Protein AF-A0A9Y2IKV6-F1 (afdb_monomer)

Structure (mmCIF, N/CA/C/O backbone):
data_AF-A0A9Y2IKV6-F1
#
_entry.id   AF-A0A9Y2IKV6-F1
#
loop_
_atom_site.group_PDB
_atom_site.id
_atom_site.type_symbol
_atom_site.label_atom_id
_atom_site.label_alt_id
_atom_site.label_comp_id
_atom_site.label_asym_id
_atom_site.label_entity_id
_atom_site.label_seq_id
_atom_site.pdbx_PDB_ins_code
_atom_site.Cartn_x
_atom_site.Cartn_y
_atom_site.Cartn_z
_atom_site.occupancy
_atom_site.B_iso_or_equiv
_atom_site.auth_seq_id
_atom_site.auth_comp_id
_atom_site.auth_asym_id
_atom_site.auth_atom_id
_atom_site.pdbx_PDB_model_num
ATOM 1 N N . MET A 1 1 ? -1.990 -3.548 15.195 1.00 93.88 1 MET A N 1
ATOM 2 C CA . MET A 1 1 ? -2.543 -4.640 14.368 1.00 93.88 1 MET A CA 1
ATOM 3 C C . MET A 1 1 ? -1.983 -4.650 12.943 1.00 93.88 1 MET A C 1
ATOM 5 O O . MET A 1 1 ? -1.737 -3.595 12.363 1.00 93.88 1 MET A O 1
ATOM 9 N N . LYS A 1 2 ? -1.898 -5.838 12.324 1.00 96.62 2 LYS A N 1
ATOM 10 C CA . LYS A 1 2 ? -1.593 -6.022 10.894 1.00 96.62 2 LYS A CA 1
ATOM 11 C C . LYS A 1 2 ? -2.788 -6.650 10.175 1.00 96.62 2 LYS A C 1
ATOM 13 O O . LYS A 1 2 ? -3.179 -7.770 10.484 1.00 96.62 2 LYS A O 1
ATOM 18 N N . LEU A 1 3 ? -3.391 -5.923 9.240 1.00 97.81 3 LEU A N 1
ATOM 19 C CA . LEU A 1 3 ? -4.613 -6.316 8.531 1.00 97.81 3 LEU A CA 1
ATOM 20 C C . LEU A 1 3 ? -4.331 -6.578 7.055 1.00 97.81 3 LEU A C 1
ATOM 22 O O . LEU A 1 3 ? -3.466 -5.950 6.458 1.00 97.81 3 LEU A O 1
ATOM 26 N N . THR A 1 4 ? -5.066 -7.488 6.435 1.00 97.94 4 THR A N 1
ATOM 27 C CA . THR A 1 4 ? -4.943 -7.815 5.013 1.00 97.94 4 THR A CA 1
ATOM 28 C C . THR A 1 4 ? -6.293 -8.229 4.445 1.00 97.94 4 THR A C 1
ATOM 30 O O . THR A 1 4 ? -7.233 -8.489 5.193 1.00 97.94 4 THR A O 1
ATOM 33 N N . THR A 1 5 ? -6.394 -8.299 3.124 1.00 98.06 5 THR A N 1
ATOM 34 C CA . THR A 1 5 ? -7.545 -8.891 2.445 1.00 98.06 5 THR A CA 1
ATOM 35 C C . THR A 1 5 ? -7.073 -10.162 1.759 1.00 98.06 5 THR A C 1
ATOM 37 O O . THR A 1 5 ? -6.105 -10.140 1.001 1.00 98.06 5 THR A O 1
ATOM 40 N N . ILE A 1 6 ? -7.749 -11.274 2.019 1.00 96.81 6 ILE A N 1
ATOM 41 C CA . ILE A 1 6 ? -7.444 -12.575 1.424 1.00 96.81 6 ILE A CA 1
ATOM 42 C C . ILE A 1 6 ? -8.519 -12.993 0.433 1.00 96.81 6 ILE A C 1
ATOM 44 O O . ILE A 1 6 ? -9.689 -12.621 0.564 1.00 96.81 6 ILE A O 1
ATOM 48 N N . ARG A 1 7 ? -8.126 -13.799 -0.552 1.00 95.50 7 ARG A N 1
ATOM 49 C CA . ARG A 1 7 ? -9.061 -14.527 -1.408 1.00 95.50 7 ARG A CA 1
ATOM 50 C C . ARG A 1 7 ? -9.549 -15.775 -0.684 1.00 95.50 7 ARG A C 1
ATOM 52 O O . ARG A 1 7 ? -8.792 -16.485 -0.033 1.00 95.50 7 ARG A O 1
ATOM 59 N N . THR A 1 8 ? -10.832 -16.052 -0.831 1.00 92.19 8 THR A N 1
ATOM 60 C CA . THR A 1 8 ? -11.532 -17.215 -0.285 1.00 92.19 8 THR A CA 1
ATOM 61 C C . THR A 1 8 ? -12.362 -17.856 -1.397 1.00 92.19 8 THR A C 1
ATOM 63 O O . THR A 1 8 ? -12.535 -17.282 -2.473 1.00 92.19 8 THR A O 1
ATOM 66 N N . ARG A 1 9 ? -12.965 -19.023 -1.140 1.00 88.31 9 ARG A N 1
ATOM 67 C CA . ARG A 1 9 ? -13.888 -19.650 -2.108 1.00 88.31 9 ARG A CA 1
ATOM 68 C C . ARG A 1 9 ? -15.104 -18.780 -2.459 1.00 88.31 9 ARG A C 1
ATOM 70 O O . ARG A 1 9 ? -15.671 -18.959 -3.528 1.00 88.31 9 ARG A O 1
ATOM 77 N N . GLY A 1 10 ? -15.520 -17.882 -1.564 1.00 86.94 10 GLY A N 1
ATOM 78 C CA . GLY A 1 10 ? -16.723 -17.056 -1.716 1.00 86.94 10 GLY A CA 1
ATOM 79 C C . GLY A 1 10 ? -16.467 -15.617 -2.173 1.00 86.94 10 GLY A C 1
ATOM 80 O O . GLY A 1 10 ? -17.383 -14.804 -2.100 1.00 86.94 10 GLY A O 1
ATOM 81 N N . GLY A 1 11 ? -15.242 -15.278 -2.586 1.00 93.38 11 GLY A N 1
ATOM 82 C CA . GLY A 1 11 ? -14.818 -13.902 -2.861 1.00 93.38 11 GLY A CA 1
ATOM 83 C C . GLY A 1 11 ? -13.647 -13.510 -1.968 1.00 93.38 11 GLY A C 1
ATOM 84 O O . GLY A 1 11 ? -12.736 -14.308 -1.771 1.00 93.38 11 GLY A O 1
ATOM 85 N N . THR A 1 12 ? -13.657 -12.311 -1.397 1.00 96.25 12 THR A N 1
ATOM 86 C CA . THR A 1 12 ? -12.600 -11.845 -0.488 1.00 96.25 12 THR A CA 1
ATOM 87 C C . THR A 1 12 ? -13.086 -11.732 0.952 1.00 96.25 12 THR A C 1
ATOM 89 O O . THR A 1 12 ? -14.290 -11.627 1.203 1.00 96.25 12 THR A O 1
ATOM 92 N N . ARG A 1 13 ? -12.142 -11.745 1.898 1.00 96.38 13 ARG A N 1
ATOM 93 C CA . ARG A 1 13 ? -12.383 -11.394 3.301 1.00 96.38 13 ARG A CA 1
ATOM 94 C C . ARG A 1 13 ? -11.255 -10.545 3.861 1.00 96.38 13 ARG A C 1
ATOM 96 O O . ARG A 1 13 ? -10.094 -10.754 3.517 1.00 96.38 13 ARG A O 1
ATOM 103 N N . ALA A 1 14 ? -11.592 -9.633 4.766 1.00 97.19 14 ALA A N 1
ATOM 104 C CA . ALA A 1 14 ? -10.608 -9.046 5.663 1.00 97.19 14 ALA A CA 1
ATOM 105 C C . ALA A 1 14 ? -10.047 -10.132 6.588 1.00 97.19 14 ALA A C 1
ATOM 107 O O . ALA A 1 14 ? -10.777 -11.016 7.041 1.00 97.19 14 ALA A O 1
ATOM 108 N N . ALA A 1 15 ? -8.766 -10.030 6.902 1.00 97.06 15 ALA A N 1
ATOM 109 C CA . ALA A 1 15 ? -8.089 -10.887 7.853 1.00 97.06 15 ALA A CA 1
ATOM 110 C C . ALA A 1 15 ? -7.079 -10.088 8.681 1.00 97.06 15 ALA A C 1
ATOM 112 O O . ALA A 1 15 ? -6.509 -9.099 8.213 1.00 97.06 15 ALA A O 1
ATOM 113 N N . ARG A 1 16 ? -6.837 -10.535 9.909 1.00 96.62 16 ARG A N 1
ATOM 114 C CA . ARG A 1 16 ? -5.760 -10.054 10.777 1.00 96.62 16 ARG A CA 1
ATOM 115 C C . ARG A 1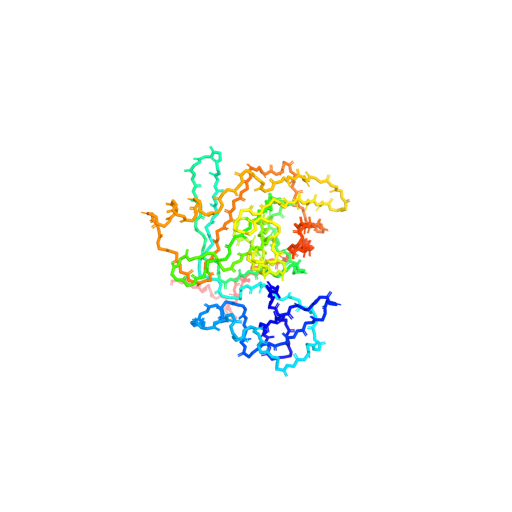 16 ? -4.608 -11.051 10.743 1.00 96.62 16 ARG A C 1
ATOM 117 O O . ARG A 1 16 ? -4.851 -12.249 10.810 1.00 96.62 16 ARG A O 1
ATOM 124 N N . ALA A 1 17 ? -3.378 -10.566 10.639 1.00 94.38 17 ALA A N 1
ATOM 125 C CA . ALA A 1 17 ? -2.189 -11.384 10.824 1.00 94.38 17 ALA A CA 1
ATOM 126 C C . ALA A 1 17 ? -1.802 -11.434 12.307 1.00 94.38 17 ALA A C 1
ATOM 128 O O . ALA A 1 17 ? -1.741 -10.394 12.965 1.00 94.38 17 ALA A O 1
ATOM 129 N N . GLU A 1 18 ? -1.540 -12.639 12.800 1.00 92.06 18 GLU A N 1
ATOM 130 C CA . GLU A 1 18 ? -0.998 -12.916 14.128 1.00 92.06 18 GLU A CA 1
ATOM 131 C C . GLU A 1 18 ? 0.538 -12.939 14.098 1.00 92.06 18 GLU A C 1
ATOM 133 O O . GLU A 1 18 ? 1.156 -13.035 13.034 1.00 92.06 18 GLU A O 1
ATOM 138 N N . GLY A 1 19 ? 1.170 -12.869 15.274 1.00 85.25 19 GLY A N 1
ATOM 139 C CA . GLY A 1 19 ? 2.634 -12.828 15.401 1.00 85.25 19 GLY A CA 1
ATOM 140 C C . GLY A 1 19 ? 3.364 -14.078 14.891 1.00 85.25 19 GLY A C 1
ATOM 141 O O . GLY A 1 19 ? 4.552 -14.011 14.595 1.00 85.25 19 GLY A O 1
ATOM 142 N N . ASP A 1 20 ? 2.662 -15.203 14.747 1.00 87.25 20 ASP A N 1
ATOM 143 C CA . ASP A 1 20 ? 3.183 -16.448 14.166 1.00 87.25 20 ASP A CA 1
ATOM 144 C C . ASP A 1 20 ? 2.961 -16.552 12.642 1.00 87.25 20 ASP A C 1
ATOM 146 O O . ASP A 1 20 ? 3.312 -17.557 12.026 1.00 87.25 20 ASP A O 1
ATOM 150 N N . GLY A 1 21 ? 2.392 -15.512 12.020 1.00 84.62 21 GLY A N 1
ATOM 151 C CA . GLY A 1 21 ? 2.074 -15.466 10.593 1.00 84.62 21 GLY A CA 1
ATOM 152 C C . GLY A 1 21 ? 0.700 -16.034 10.228 1.00 84.62 21 GLY A C 1
ATOM 153 O O . GLY A 1 21 ? 0.293 -15.912 9.068 1.00 84.62 21 GLY A O 1
ATOM 154 N N . THR A 1 22 ? -0.037 -16.597 11.189 1.00 91.75 22 THR A N 1
ATOM 155 C CA . THR A 1 22 ? -1.406 -17.080 10.985 1.00 91.75 22 THR A CA 1
ATOM 156 C C . THR A 1 22 ? -2.322 -15.928 10.590 1.00 91.75 22 THR A C 1
ATOM 158 O O . THR A 1 22 ? -2.221 -14.819 11.116 1.00 91.75 22 THR A O 1
ATOM 161 N N . LEU A 1 23 ? -3.242 -16.180 9.659 1.00 94.81 23 LEU A N 1
ATOM 162 C CA . LEU A 1 23 ? -4.279 -15.220 9.294 1.00 94.81 23 LEU A CA 1
ATOM 163 C C . LEU A 1 23 ? -5.600 -15.617 9.949 1.00 94.81 23 LEU A C 1
ATOM 165 O O . LEU A 1 23 ? -6.031 -16.761 9.860 1.00 94.81 23 LEU A O 1
ATOM 169 N N . VAL A 1 24 ? -6.262 -14.660 10.587 1.00 95.12 24 VAL A N 1
ATOM 170 C CA . VAL A 1 24 ? -7.582 -14.821 11.198 1.00 95.12 24 VAL A CA 1
ATOM 171 C C . VAL A 1 24 ? -8.594 -14.043 10.374 1.00 95.12 24 VAL A C 1
ATOM 173 O O . VAL A 1 24 ? -8.486 -12.826 10.246 1.00 95.12 24 VAL A O 1
ATOM 176 N N . GLU A 1 25 ? -9.584 -14.738 9.822 1.00 95.12 25 GLU A N 1
ATOM 177 C CA . GLU A 1 25 ? -10.681 -14.136 9.073 1.00 95.12 25 GLU A CA 1
ATOM 178 C C . GLU A 1 25 ? -11.552 -13.255 9.972 1.00 95.12 25 GLU A C 1
ATOM 180 O O . GLU A 1 25 ? -11.892 -13.606 11.108 1.00 95.12 25 GLU A O 1
ATOM 185 N N . LEU A 1 26 ? -11.956 -12.119 9.412 1.00 95.19 26 LEU A N 1
ATOM 186 C CA . LEU A 1 26 ? -12.863 -11.153 10.014 1.00 95.19 26 LEU A CA 1
ATOM 187 C C . LEU A 1 26 ? -14.199 -11.155 9.247 1.00 95.19 26 LEU A C 1
ATOM 189 O O . LEU A 1 26 ? -14.248 -11.529 8.068 1.00 95.19 26 LEU A O 1
ATOM 193 N N . PRO A 1 27 ? -15.311 -10.714 9.865 1.00 93.75 27 PRO A N 1
ATOM 194 C CA . PRO A 1 27 ? -16.637 -10.771 9.250 1.00 93.75 27 PRO A CA 1
ATOM 195 C C . PRO A 1 27 ? -16.877 -9.643 8.224 1.00 93.75 27 PRO A C 1
ATOM 197 O O . PRO A 1 27 ? -17.999 -9.173 8.066 1.00 93.75 27 PRO A O 1
ATOM 200 N N . TYR A 1 28 ? -15.836 -9.229 7.494 1.00 95.81 28 TYR A N 1
ATOM 201 C CA . TYR A 1 28 ? -15.878 -8.167 6.486 1.00 95.81 28 TYR A CA 1
ATOM 202 C C . TYR A 1 28 ? -15.332 -8.683 5.150 1.00 95.81 28 TYR A C 1
ATOM 204 O O . TYR A 1 28 ? -14.429 -9.523 5.145 1.00 95.81 28 TYR A O 1
ATOM 212 N N . PRO A 1 29 ? -15.850 -8.200 4.008 1.00 95.94 29 PRO A N 1
ATOM 213 C CA . PRO A 1 29 ? -15.402 -8.647 2.687 1.00 95.94 29 PRO A CA 1
ATOM 214 C C . PRO A 1 29 ? -13.982 -8.181 2.329 1.00 95.94 29 PRO A C 1
ATOM 216 O O . PRO A 1 29 ? -13.306 -8.835 1.541 1.00 95.94 29 PRO A O 1
ATOM 219 N N . ASP A 1 30 ? -13.508 -7.070 2.888 1.00 97.19 30 ASP A N 1
ATOM 220 C CA . ASP A 1 30 ? -12.135 -6.581 2.744 1.00 97.19 30 ASP A CA 1
ATOM 221 C C . ASP A 1 30 ? -11.793 -5.571 3.852 1.00 97.19 30 ASP A C 1
ATOM 223 O O . ASP A 1 30 ? -12.650 -5.190 4.660 1.00 97.19 30 ASP A O 1
ATOM 227 N N . VAL A 1 31 ? -10.526 -5.148 3.913 1.00 97.62 31 VAL A N 1
ATOM 228 C CA . VAL A 1 31 ? -10.068 -4.145 4.890 1.00 97.62 31 VAL A CA 1
ATOM 229 C C . VAL A 1 31 ? -10.780 -2.803 4.701 1.00 97.62 31 VAL A C 1
ATOM 231 O O . VAL A 1 31 ? -11.050 -2.122 5.685 1.00 97.62 31 VAL A O 1
ATOM 234 N N . GLY A 1 32 ? -11.152 -2.428 3.475 1.00 96.38 32 GLY A N 1
ATOM 235 C CA . GLY A 1 32 ? -11.898 -1.193 3.217 1.00 96.38 32 GLY A CA 1
ATOM 236 C C . GLY A 1 32 ? -13.254 -1.170 3.922 1.00 96.38 32 GLY A C 1
ATOM 237 O O . GLY A 1 32 ? -13.571 -0.216 4.629 1.00 96.38 32 GLY A O 1
ATOM 238 N N . ALA A 1 33 ? -14.026 -2.249 3.801 1.00 96.50 33 ALA A N 1
ATOM 239 C CA . ALA A 1 33 ? -15.309 -2.421 4.468 1.00 96.50 33 ALA A CA 1
ATOM 240 C C . ALA A 1 33 ? -15.169 -2.466 5.993 1.00 96.50 33 ALA A C 1
ATOM 242 O O . ALA A 1 33 ? -16.009 -1.906 6.694 1.00 96.50 33 ALA A O 1
ATOM 243 N N . LEU A 1 34 ? -14.099 -3.084 6.504 1.00 96.38 34 LEU A N 1
ATOM 244 C CA . LEU A 1 34 ? -13.770 -3.044 7.929 1.00 96.38 34 LEU A CA 1
ATOM 245 C C . LEU A 1 34 ? -13.546 -1.602 8.406 1.00 96.38 34 LEU A C 1
ATOM 247 O O . LEU A 1 34 ? -14.145 -1.203 9.395 1.00 96.38 34 LEU A O 1
ATOM 251 N N . LEU A 1 35 ? -12.758 -0.792 7.692 1.00 95.81 35 LEU A N 1
ATOM 252 C CA . LEU A 1 35 ? -12.457 0.597 8.079 1.00 95.81 35 LEU A CA 1
ATOM 253 C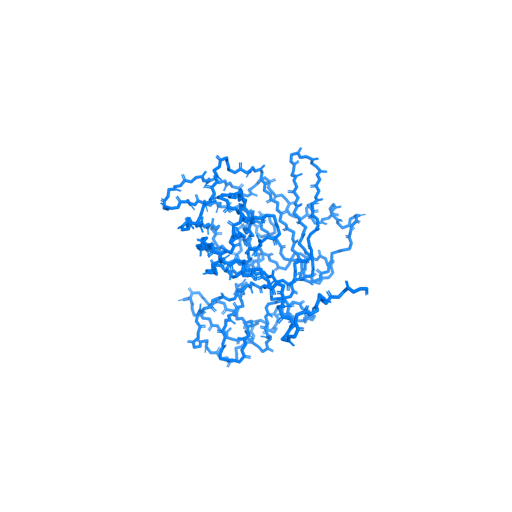 C . LEU A 1 35 ? -13.678 1.535 8.078 1.00 95.81 35 LEU A C 1
ATOM 255 O O . LEU A 1 35 ? -13.633 2.611 8.686 1.00 95.81 35 LEU A O 1
ATOM 259 N N . LEU A 1 36 ? -14.774 1.151 7.415 1.00 94.81 36 LEU A N 1
ATOM 260 C CA . LEU A 1 36 ? -16.039 1.884 7.484 1.00 94.81 36 LEU A CA 1
ATOM 261 C C . LEU A 1 36 ? -16.747 1.702 8.832 1.00 94.81 36 LEU A C 1
ATOM 263 O O . LEU A 1 36 ? -17.513 2.588 9.227 1.00 94.81 36 LEU A O 1
ATOM 267 N N . ASP A 1 37 ? -16.473 0.619 9.559 1.00 95.00 37 ASP A N 1
ATOM 268 C CA . ASP A 1 37 ? -17.027 0.377 10.887 1.00 95.00 37 ASP A CA 1
ATOM 269 C C . ASP A 1 37 ? -16.510 1.432 11.895 1.00 95.00 37 ASP A C 1
ATOM 271 O O . ASP A 1 37 ? -15.297 1.611 12.052 1.00 95.00 37 ASP A O 1
ATOM 275 N N . PRO A 1 38 ? -17.389 2.172 12.602 1.00 93.75 38 PRO A N 1
ATOM 276 C CA . PRO A 1 38 ? -16.972 3.130 13.629 1.00 93.75 38 PRO A CA 1
ATOM 277 C C . PRO A 1 38 ? -16.127 2.522 14.755 1.00 93.75 38 PRO A C 1
ATOM 279 O O . PRO A 1 38 ? -15.353 3.239 15.387 1.00 93.75 38 PRO A O 1
ATOM 282 N N . GLN A 1 39 ? -16.275 1.222 15.002 1.00 93.44 39 GLN A N 1
ATOM 283 C CA . GLN A 1 39 ? -15.552 0.455 16.009 1.00 93.44 39 GLN A CA 1
ATOM 284 C C . GLN A 1 39 ? -14.625 -0.583 15.364 1.00 93.44 39 GLN A C 1
ATOM 286 O O . GLN A 1 39 ? -14.320 -1.604 15.984 1.00 93.44 39 GLN A O 1
ATOM 291 N N . TRP A 1 40 ? -14.131 -0.316 14.147 1.00 94.88 40 TRP A N 1
ATOM 292 C CA . TRP A 1 40 ? -13.263 -1.243 13.420 1.00 94.88 40 TRP A CA 1
ATOM 293 C C . TRP A 1 40 ? -12.070 -1.780 14.227 1.00 94.88 40 TRP A C 1
ATOM 295 O O . TRP A 1 40 ? -11.767 -2.952 14.031 1.00 94.88 40 TRP A O 1
ATOM 305 N N . PRO A 1 41 ? -11.414 -1.049 15.164 1.00 93.88 41 PRO A N 1
ATOM 306 C CA . PRO A 1 41 ? -10.335 -1.641 15.958 1.00 93.88 41 PRO A CA 1
ATOM 307 C C . PRO A 1 41 ? -10.837 -2.765 16.873 1.00 93.88 41 PRO A C 1
ATOM 309 O O . PRO A 1 41 ? -10.184 -3.792 17.022 1.00 93.88 41 PRO A O 1
ATOM 312 N N . VAL A 1 42 ? -12.031 -2.606 17.452 1.00 93.69 42 VAL A N 1
ATOM 313 C CA . VAL A 1 42 ? -12.672 -3.647 18.270 1.00 93.69 42 VAL A CA 1
ATOM 314 C C . VAL A 1 42 ? -13.096 -4.816 17.386 1.00 93.69 42 VAL A C 1
ATOM 316 O O . VAL A 1 42 ? -12.844 -5.968 17.731 1.00 93.69 42 VAL A O 1
ATOM 319 N N . ALA A 1 43 ? -13.691 -4.530 16.225 1.00 93.69 43 ALA A N 1
ATOM 320 C CA . ALA A 1 43 ? -14.103 -5.553 15.270 1.00 93.69 43 ALA A CA 1
ATOM 321 C C . ALA A 1 43 ? -12.909 -6.356 14.724 1.00 93.69 43 ALA A C 1
ATOM 323 O O . ALA A 1 43 ? -12.970 -7.580 14.643 1.00 93.69 43 ALA A O 1
ATOM 324 N N . ALA A 1 44 ? -11.790 -5.687 14.441 1.00 94.06 44 ALA A N 1
ATOM 325 C CA . ALA A 1 44 ? -10.524 -6.299 14.054 1.00 94.06 44 ALA A CA 1
ATOM 326 C C . ALA A 1 44 ? -9.915 -7.156 15.172 1.00 94.06 44 ALA A C 1
ATOM 328 O O . ALA A 1 44 ? -9.117 -8.042 14.884 1.00 94.06 44 ALA A O 1
ATOM 329 N N . GLY A 1 45 ? -10.291 -6.910 16.432 1.00 90.62 45 GLY A N 1
ATOM 330 C CA . GLY A 1 45 ? -9.935 -7.711 17.602 1.00 90.62 45 GLY A CA 1
ATOM 331 C C . GLY A 1 45 ? -10.678 -9.051 17.689 1.00 90.62 45 GLY A C 1
ATOM 332 O O . GLY A 1 45 ? -10.177 -9.986 18.317 1.00 90.62 45 GLY A O 1
ATOM 333 N N . GLN A 1 46 ? -11.831 -9.186 17.031 1.00 84.50 46 GLN A N 1
ATOM 334 C CA . GLN A 1 46 ? -12.635 -10.405 17.080 1.00 84.50 46 GLN A CA 1
ATOM 335 C C . GLN A 1 46 ? -11.957 -11.554 16.327 1.00 84.50 46 GLN A C 1
ATOM 337 O O . GLN A 1 46 ? -11.354 -11.361 15.274 1.00 84.50 46 GLN A O 1
ATOM 342 N N . ARG A 1 47 ? -12.081 -12.773 16.857 1.00 78.38 47 ARG A N 1
ATOM 343 C CA . ARG A 1 47 ? -11.662 -13.997 16.168 1.00 78.38 47 ARG A CA 1
ATOM 344 C C . ARG A 1 47 ? -12.903 -14.705 15.647 1.00 78.38 47 ARG A C 1
ATOM 346 O O . ARG A 1 47 ? -13.742 -15.108 16.448 1.00 78.38 47 ARG A O 1
ATOM 353 N N . VAL A 1 48 ? -13.008 -14.863 14.329 1.00 80.69 48 VAL A N 1
ATOM 354 C CA . VAL A 1 48 ? -14.092 -15.646 13.714 1.00 80.69 48 VAL A CA 1
ATOM 355 C C . VAL A 1 48 ? -13.583 -17.035 13.354 1.00 80.69 48 VAL A C 1
ATOM 357 O O . VAL A 1 48 ? -14.032 -18.028 13.920 1.00 80.69 48 VAL A O 1
ATOM 360 N N . HIS A 1 49 ? -12.616 -17.105 12.442 1.00 85.38 49 HIS A N 1
ATOM 361 C CA . HIS A 1 49 ? -12.053 -18.359 11.956 1.00 85.38 49 HIS A CA 1
ATOM 362 C C . HIS A 1 49 ? -10.591 -18.167 11.557 1.00 85.38 49 HIS A C 1
ATOM 364 O O . HIS A 1 49 ? -10.184 -17.069 11.193 1.00 85.38 49 HIS A O 1
ATOM 370 N N . GLU A 1 50 ? -9.794 -19.224 11.642 1.00 90.25 50 GLU A N 1
ATOM 371 C CA . GLU A 1 50 ? -8.446 -19.237 11.081 1.00 90.25 50 GLU A CA 1
ATOM 372 C C . GLU A 1 50 ? -8.529 -19.420 9.566 1.00 90.25 50 GLU A C 1
ATOM 374 O O . GLU A 1 50 ? -9.279 -20.263 9.085 1.00 90.25 50 GLU A O 1
ATOM 379 N N . ALA A 1 51 ? -7.803 -18.615 8.800 1.00 85.69 51 ALA A N 1
ATOM 380 C CA . ALA A 1 51 ? -7.912 -18.627 7.354 1.00 85.69 51 ALA A CA 1
ATOM 381 C C . ALA A 1 51 ? -7.359 -19.932 6.774 1.00 85.69 51 ALA A C 1
ATOM 383 O O . ALA A 1 51 ? -6.195 -20.277 6.955 1.00 85.69 51 ALA A O 1
ATOM 384 N N . MET A 1 52 ? -8.180 -20.616 5.979 1.00 80.50 52 MET A N 1
ATOM 385 C CA . MET A 1 52 ? -7.727 -21.771 5.195 1.00 80.50 52 MET A CA 1
ATOM 386 C C . MET A 1 52 ? -6.885 -21.367 3.974 1.00 80.50 52 MET A C 1
ATOM 388 O O . MET A 1 52 ? -6.205 -22.208 3.389 1.00 80.50 52 MET A O 1
ATOM 392 N N . PHE A 1 53 ? -6.968 -20.102 3.550 1.00 77.62 53 PHE A N 1
ATOM 393 C CA . PHE A 1 53 ? -6.274 -19.564 2.382 1.00 77.62 53 PHE A CA 1
ATOM 394 C C . PHE A 1 53 ? -5.399 -18.380 2.788 1.00 77.62 53 PHE A C 1
ATOM 396 O O . PHE A 1 53 ? -5.861 -17.457 3.454 1.00 77.62 53 PHE A O 1
ATOM 403 N N . CYS A 1 54 ? -4.152 -18.378 2.319 1.00 85.44 54 CYS A N 1
ATOM 404 C CA . CYS A 1 54 ? -3.193 -17.299 2.575 1.00 85.44 54 CYS A CA 1
ATOM 405 C C . CYS A 1 54 ? -2.926 -16.431 1.336 1.00 85.44 54 CYS A C 1
ATOM 407 O O . CYS A 1 54 ? -2.018 -15.598 1.349 1.00 85.44 54 CYS A O 1
ATOM 409 N N . ASP A 1 55 ? -3.691 -16.638 0.258 1.00 92.94 55 ASP A N 1
ATOM 410 C CA . ASP A 1 55 ? -3.571 -15.846 -0.962 1.00 92.94 55 ASP A CA 1
ATOM 411 C C . ASP A 1 55 ? -4.158 -14.447 -0.749 1.00 92.94 55 ASP A C 1
ATOM 413 O O . ASP A 1 55 ? -5.331 -14.290 -0.398 1.00 92.94 55 ASP A O 1
ATOM 417 N N . ARG A 1 56 ? -3.327 -13.423 -0.940 1.00 95.06 56 ARG A N 1
ATOM 418 C CA . ARG A 1 56 ? -3.676 -12.033 -0.641 1.00 95.06 56 ARG A CA 1
ATOM 419 C C . ARG A 1 56 ? -4.269 -11.368 -1.871 1.00 95.06 56 ARG A C 1
ATOM 421 O O . ARG A 1 56 ? -3.640 -11.300 -2.924 1.00 95.06 56 ARG A O 1
ATOM 428 N N . ALA A 1 57 ? -5.467 -10.829 -1.695 1.00 96.75 57 ALA A N 1
ATOM 429 C CA . ALA A 1 57 ? -6.089 -9.922 -2.642 1.00 96.75 57 ALA A CA 1
ATOM 430 C C . ALA A 1 57 ? -5.468 -8.512 -2.499 1.00 96.75 57 ALA A C 1
ATOM 432 O O . ALA A 1 57 ? -4.657 -8.282 -1.592 1.00 96.75 57 ALA A O 1
ATOM 433 N N . PRO A 1 58 ? -5.851 -7.540 -3.344 1.00 96.75 58 PRO A N 1
ATOM 434 C CA . PRO A 1 58 ? -5.551 -6.141 -3.070 1.00 96.75 58 PRO A CA 1
ATOM 435 C C . PRO A 1 58 ? -6.077 -5.761 -1.688 1.00 96.75 58 PRO A C 1
ATOM 437 O O . PRO A 1 58 ? -7.187 -6.150 -1.317 1.00 96.75 58 PRO A O 1
ATOM 440 N N . LEU A 1 59 ? -5.292 -4.989 -0.933 1.00 97.62 59 LEU A N 1
ATOM 441 C CA . LEU A 1 59 ? -5.657 -4.594 0.431 1.00 97.62 59 LEU A CA 1
ATOM 442 C C . LEU A 1 59 ? -7.062 -3.974 0.490 1.00 97.62 59 LEU A C 1
ATOM 444 O O . LEU A 1 59 ? -7.851 -4.312 1.370 1.00 97.62 59 LEU A O 1
ATOM 448 N N . LEU A 1 60 ? -7.377 -3.110 -0.475 1.00 96.75 60 LEU A N 1
ATOM 449 C CA . LEU A 1 60 ? -8.690 -2.507 -0.669 1.00 96.75 60 LEU A CA 1
ATOM 450 C C . LEU A 1 60 ? -9.239 -2.994 -2.012 1.00 96.75 60 LEU A C 1
ATOM 452 O O . LEU A 1 60 ? -8.658 -2.684 -3.051 1.00 96.75 60 LEU A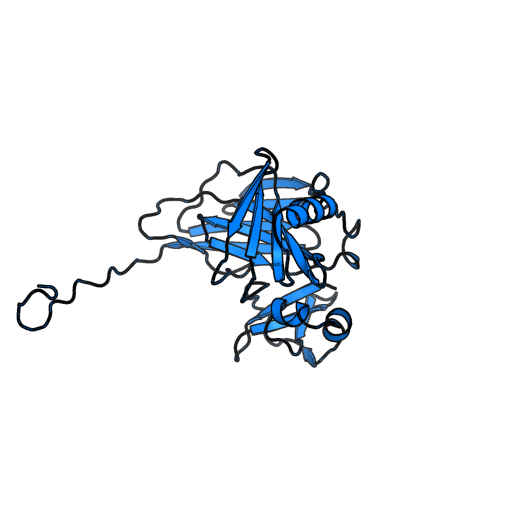 O 1
ATOM 456 N N . THR A 1 61 ? -10.348 -3.743 -2.016 1.00 95.06 61 THR A N 1
ATOM 457 C CA . THR A 1 61 ? -10.939 -4.224 -3.282 1.00 95.06 61 THR A CA 1
ATOM 458 C C . THR A 1 61 ? -11.743 -3.138 -3.987 1.00 95.06 61 THR A C 1
ATOM 460 O O . THR A 1 61 ? -11.926 -3.191 -5.199 1.00 95.06 61 THR A O 1
ATOM 463 N N . ARG A 1 62 ? -12.201 -2.137 -3.225 1.00 91.25 62 ARG A N 1
ATOM 464 C CA . ARG A 1 62 ? -12.890 -0.934 -3.704 1.00 91.25 62 ARG A CA 1
ATOM 465 C C . ARG A 1 62 ? -12.302 0.306 -3.025 1.00 91.25 62 ARG A C 1
ATOM 467 O O . ARG A 1 62 ? -12.925 0.845 -2.110 1.00 91.25 62 ARG A O 1
ATOM 474 N N . PRO A 1 63 ? -11.079 0.722 -3.389 1.00 86.94 63 PRO A N 1
ATOM 475 C CA . PRO A 1 63 ? -10.499 1.947 -2.844 1.00 86.94 63 PRO A CA 1
ATOM 476 C C . PRO A 1 63 ? -11.355 3.161 -3.233 1.00 86.94 63 PRO A C 1
ATOM 478 O O . PRO A 1 63 ? -11.975 3.173 -4.296 1.00 86.94 63 PRO A O 1
ATOM 481 N N . GLY A 1 64 ? -11.373 4.198 -2.394 1.00 90.00 64 GLY A N 1
ATOM 482 C CA . GLY A 1 64 ? -12.056 5.452 -2.724 1.00 90.00 64 GLY A CA 1
ATOM 483 C C . GLY A 1 64 ? -11.298 6.220 -3.808 1.00 90.00 64 GLY A C 1
ATOM 484 O O . GLY A 1 64 ? -11.604 6.157 -5.001 1.00 90.00 64 GLY A O 1
ATOM 485 N N . LYS A 1 65 ? -10.273 6.959 -3.394 1.00 94.69 65 LYS A N 1
ATOM 486 C CA . LYS A 1 65 ? -9.283 7.570 -4.291 1.00 94.69 65 LYS A CA 1
ATOM 487 C C . LYS A 1 65 ? -7.867 7.303 -3.804 1.00 94.69 65 LYS A C 1
ATOM 489 O O . LYS A 1 65 ? -7.610 7.208 -2.608 1.00 94.69 65 LYS A O 1
ATOM 494 N N . VAL A 1 66 ? -6.946 7.235 -4.756 1.00 95.94 66 VAL A N 1
ATOM 495 C CA . VAL A 1 66 ? -5.506 7.169 -4.518 1.00 95.94 66 VAL A CA 1
ATOM 496 C C . VAL A 1 66 ? -4.907 8.521 -4.885 1.00 95.94 66 VAL A C 1
ATOM 498 O O . VAL A 1 66 ? -5.021 8.968 -6.027 1.00 95.94 66 VAL A O 1
ATOM 501 N N . VAL A 1 67 ? -4.289 9.183 -3.913 1.00 96.06 67 VAL A N 1
ATOM 502 C CA . VAL A 1 67 ? -3.618 10.474 -4.064 1.00 96.06 67 VAL A CA 1
ATOM 503 C C . VAL A 1 67 ? -2.119 10.235 -3.983 1.00 96.06 67 VAL A C 1
ATOM 505 O O . VAL A 1 67 ? -1.596 9.900 -2.924 1.00 96.06 67 VAL A O 1
ATOM 508 N N . ARG A 1 68 ? -1.423 10.399 -5.104 1.00 93.94 68 ARG A N 1
ATOM 509 C CA . ARG A 1 68 ? 0.034 10.242 -5.172 1.00 93.94 68 ARG A CA 1
ATOM 510 C C . ARG A 1 68 ? 0.682 11.606 -5.199 1.00 93.94 68 ARG A C 1
ATOM 512 O O . ARG A 1 68 ? 0.326 12.429 -6.044 1.00 93.94 68 ARG A O 1
ATOM 519 N N . VAL A 1 69 ? 1.604 11.849 -4.282 1.00 93.50 69 VAL A N 1
ATOM 520 C CA . VAL A 1 69 ? 2.229 13.156 -4.094 1.00 93.50 69 VAL A CA 1
ATOM 521 C C . VAL A 1 69 ? 3.645 13.138 -4.642 1.00 93.50 69 VAL A C 1
ATOM 523 O O . VAL A 1 69 ? 4.481 12.337 -4.235 1.00 93.50 69 VAL A O 1
ATOM 526 N N . ASP A 1 70 ? 3.923 14.079 -5.537 1.00 88.69 70 ASP A N 1
ATOM 527 C CA . ASP A 1 70 ? 5.270 14.380 -5.993 1.00 88.69 70 ASP A CA 1
ATOM 528 C C . ASP A 1 70 ? 5.848 15.499 -5.116 1.00 88.69 70 ASP A C 1
ATOM 530 O O . ASP A 1 70 ? 5.485 16.676 -5.232 1.00 88.69 70 ASP A O 1
ATOM 534 N N . LEU A 1 71 ? 6.741 15.116 -4.201 1.00 84.75 71 LEU A N 1
ATOM 535 C CA . LEU A 1 71 ? 7.358 16.040 -3.249 1.00 84.75 71 LEU A CA 1
ATOM 536 C C . LEU A 1 71 ? 8.300 17.038 -3.931 1.00 84.75 71 LEU A C 1
ATOM 538 O O . LEU A 1 71 ? 8.367 18.194 -3.509 1.00 84.75 71 LEU A O 1
ATOM 542 N N . GLY A 1 72 ? 8.976 16.625 -5.007 1.00 82.50 72 GLY A N 1
ATOM 543 C CA . GLY A 1 72 ? 9.895 17.477 -5.761 1.00 82.50 72 GLY A CA 1
ATOM 544 C C . GLY A 1 72 ? 9.166 18.547 -6.571 1.00 82.50 72 GLY A C 1
ATOM 545 O O . GLY A 1 72 ? 9.610 19.692 -6.640 1.00 82.50 72 GLY A O 1
ATOM 546 N N . ARG A 1 73 ? 8.009 18.201 -7.147 1.00 82.81 73 ARG A N 1
ATOM 547 C CA . ARG A 1 73 ? 7.199 19.113 -7.974 1.00 82.81 73 ARG A CA 1
ATOM 548 C C . ARG A 1 73 ? 6.112 19.854 -7.205 1.00 82.81 73 ARG A C 1
ATOM 550 O O . ARG A 1 73 ? 5.464 20.724 -7.783 1.00 82.81 73 ARG A O 1
ATOM 557 N N . ARG A 1 74 ? 5.908 19.530 -5.923 1.00 83.69 74 ARG A N 1
ATOM 558 C CA . ARG A 1 74 ? 4.821 20.072 -5.086 1.00 83.69 74 ARG A CA 1
ATOM 559 C C . ARG A 1 74 ? 3.452 19.925 -5.756 1.00 83.69 74 ARG A C 1
ATOM 561 O O . ARG A 1 74 ? 2.624 20.833 -5.713 1.00 83.69 74 ARG A O 1
ATOM 568 N N . SER A 1 75 ? 3.225 18.778 -6.381 1.00 89.81 75 SER A N 1
ATOM 569 C CA . SER A 1 75 ? 1.979 18.442 -7.061 1.00 89.81 75 SER A CA 1
ATOM 570 C C . SER A 1 75 ? 1.460 17.096 -6.569 1.00 89.81 75 SER A C 1
ATOM 572 O O . SER A 1 75 ? 2.170 16.332 -5.914 1.00 89.81 75 SER A O 1
ATOM 574 N N . PHE A 1 76 ? 0.196 16.805 -6.855 1.00 93.12 76 PHE A N 1
ATOM 575 C CA . PHE A 1 76 ? -0.381 15.499 -6.581 1.00 93.12 76 PHE A CA 1
ATOM 576 C C . PHE A 1 76 ? -1.264 15.051 -7.741 1.00 93.12 76 PHE A C 1
ATOM 578 O O . PHE A 1 76 ? -1.883 15.865 -8.426 1.00 93.12 76 PHE A O 1
ATOM 585 N N . HIS A 1 77 ? -1.315 13.740 -7.950 1.00 92.12 77 HIS A N 1
ATOM 586 C CA . HIS A 1 77 ? -2.177 13.088 -8.923 1.00 92.12 77 HIS A CA 1
ATOM 587 C C . HIS A 1 77 ? -3.254 12.297 -8.189 1.00 92.12 77 HIS A C 1
ATOM 589 O O . HIS A 1 77 ? -2.946 11.526 -7.280 1.00 92.12 77 HIS A O 1
ATOM 595 N N . VAL A 1 78 ? -4.511 12.468 -8.596 1.00 93.81 78 VAL A N 1
ATOM 596 C CA . VAL A 1 78 ? -5.646 11.744 -8.017 1.00 93.81 78 VAL A CA 1
ATOM 597 C C . VAL A 1 78 ? -6.140 10.711 -9.016 1.00 93.81 78 VAL A C 1
ATOM 599 O O . VAL A 1 78 ? -6.609 11.063 -10.095 1.00 93.81 78 VAL A O 1
ATOM 602 N N . THR A 1 79 ? -6.088 9.442 -8.626 1.00 91.62 79 THR A N 1
ATOM 603 C CA . THR A 1 79 ? -6.643 8.319 -9.385 1.00 91.62 79 THR A CA 1
ATOM 604 C C . THR A 1 79 ? -7.841 7.747 -8.629 1.00 91.62 79 THR A C 1
ATOM 606 O O . THR A 1 79 ? -7.809 7.634 -7.404 1.00 91.62 79 THR A O 1
ATOM 609 N N . ARG A 1 80 ? -8.899 7.354 -9.342 1.00 90.62 80 ARG A N 1
ATOM 610 C CA . ARG A 1 80 ? -9.999 6.541 -8.796 1.00 90.62 80 ARG A CA 1
ATOM 611 C C . ARG A 1 80 ? -9.971 5.172 -9.464 1.00 90.62 80 ARG A C 1
ATOM 613 O O . ARG A 1 80 ? -10.650 4.992 -10.470 1.00 90.62 80 ARG A O 1
ATOM 620 N N . PRO A 1 81 ? -9.105 4.262 -8.997 1.00 84.50 81 PRO A N 1
ATOM 621 C CA . PRO A 1 81 ? -8.984 2.964 -9.632 1.00 84.50 81 PRO A CA 1
ATOM 622 C C . PRO A 1 81 ? -10.270 2.164 -9.408 1.00 84.50 81 PRO A C 1
ATOM 624 O O . PRO A 1 81 ? -10.762 2.079 -8.286 1.00 84.50 81 PRO A O 1
ATOM 627 N N . GLU A 1 82 ? -10.800 1.569 -10.476 1.00 78.25 82 GLU A N 1
ATOM 628 C CA . GLU A 1 82 ? -11.941 0.646 -10.384 1.00 78.25 82 GLU A CA 1
ATOM 629 C C . GLU A 1 82 ? -11.536 -0.691 -9.744 1.00 78.25 82 GLU A C 1
ATOM 631 O O . GLU A 1 82 ? -12.359 -1.373 -9.136 1.00 78.25 82 GLU A O 1
ATOM 636 N N . SER A 1 83 ? -10.251 -1.038 -9.837 1.00 77.12 83 SER A N 1
ATOM 637 C CA . SER A 1 83 ? -9.638 -2.190 -9.183 1.00 77.12 83 SER A CA 1
ATOM 638 C C . SER A 1 83 ? -8.149 -1.952 -8.950 1.00 77.12 83 SER A C 1
ATOM 640 O O . SER A 1 83 ? -7.496 -1.242 -9.716 1.00 77.12 83 SER A O 1
ATOM 642 N N . LEU A 1 84 ? -7.606 -2.594 -7.921 1.00 92.62 84 LEU A N 1
ATOM 643 C CA . LEU A 1 84 ? -6.171 -2.678 -7.654 1.00 92.62 84 LEU A CA 1
ATOM 644 C C . LEU A 1 84 ? -5.695 -4.113 -7.888 1.00 92.62 84 LEU A C 1
ATOM 646 O O . LEU A 1 84 ? -6.498 -5.043 -7.860 1.00 92.62 84 LEU A O 1
ATOM 650 N N . ALA A 1 85 ? -4.395 -4.283 -8.090 1.00 94.12 85 ALA A N 1
ATOM 651 C CA . ALA A 1 85 ? -3.722 -5.571 -8.041 1.00 94.12 85 ALA A CA 1
ATOM 652 C C . ALA A 1 85 ? -3.326 -5.917 -6.595 1.00 94.12 85 ALA A C 1
ATOM 654 O O . ALA A 1 85 ? -3.061 -5.042 -5.763 1.00 94.12 85 ALA A O 1
ATOM 655 N N . GLY A 1 86 ? -3.337 -7.210 -6.284 1.00 95.81 86 GLY A N 1
ATOM 656 C CA . GLY A 1 86 ? -2.790 -7.758 -5.055 1.00 95.81 86 GLY A CA 1
ATOM 657 C C . GLY A 1 86 ? -1.260 -7.789 -5.072 1.00 95.81 86 GLY A C 1
ATOM 658 O O . GLY A 1 86 ? -0.637 -7.698 -6.133 1.00 95.81 86 GLY A O 1
ATOM 659 N N . PRO A 1 87 ? -0.635 -8.003 -3.903 1.00 96.12 87 PRO A N 1
ATOM 660 C CA . PRO A 1 87 ? 0.821 -7.980 -3.755 1.00 96.12 87 PRO A CA 1
ATOM 661 C C . PRO A 1 87 ? 1.541 -9.082 -4.544 1.00 96.12 87 PRO A C 1
ATOM 663 O O . PRO A 1 87 ? 2.751 -9.000 -4.694 1.00 96.12 87 PRO A O 1
ATOM 666 N N . ARG A 1 88 ? 0.825 -10.114 -5.013 1.00 96.06 88 ARG A N 1
ATOM 667 C CA . ARG A 1 88 ? 1.357 -11.191 -5.868 1.00 96.06 88 ARG A CA 1
ATOM 668 C C . ARG A 1 88 ? 0.628 -11.347 -7.198 1.00 96.06 88 ARG A C 1
ATOM 670 O O . ARG A 1 88 ? 0.816 -12.330 -7.913 1.00 96.06 88 ARG A O 1
ATOM 677 N N . ASP A 1 89 ? -0.237 -10.395 -7.527 1.00 95.00 89 ASP A N 1
ATOM 678 C CA . ASP A 1 89 ? -0.956 -10.448 -8.790 1.00 95.00 89 ASP A CA 1
ATOM 679 C C . ASP A 1 89 ? -0.013 -10.085 -9.932 1.00 95.00 89 ASP A C 1
ATOM 681 O O . ASP A 1 89 ? 0.877 -9.239 -9.798 1.00 95.00 89 ASP A O 1
ATOM 685 N N . ALA A 1 90 ? -0.230 -10.716 -11.083 1.00 92.94 90 ALA A N 1
ATOM 686 C CA . ALA A 1 90 ? 0.451 -10.302 -12.294 1.00 92.94 90 ALA A CA 1
ATOM 687 C C . ALA A 1 90 ? -0.027 -8.906 -12.710 1.00 92.94 90 ALA A C 1
ATOM 689 O O . ALA A 1 90 ? -1.228 -8.625 -12.697 1.00 92.94 90 ALA A O 1
ATOM 690 N N . ILE A 1 91 ? 0.906 -8.055 -13.130 1.00 90.25 91 ILE A N 1
ATOM 691 C CA . ILE A 1 91 ? 0.578 -6.764 -13.729 1.00 90.25 91 ILE A CA 1
ATOM 692 C C . ILE A 1 91 ? 0.514 -6.938 -15.235 1.00 90.25 91 ILE A C 1
ATOM 694 O O . ILE A 1 91 ? 1.451 -7.429 -15.866 1.00 90.25 91 ILE A O 1
ATOM 698 N N . VAL A 1 92 ? -0.613 -6.535 -15.804 1.00 86.62 92 VAL A N 1
ATOM 699 C CA . VAL A 1 92 ? -0.886 -6.697 -17.223 1.00 86.62 92 VAL A CA 1
ATOM 700 C C . VAL A 1 92 ? -0.347 -5.502 -18.004 1.00 86.62 92 VAL A C 1
ATOM 702 O O . VAL A 1 92 ? -0.699 -4.356 -17.730 1.00 86.62 92 VAL A O 1
ATOM 705 N N . LEU A 1 93 ? 0.490 -5.784 -18.999 1.00 83.50 93 LEU A N 1
ATOM 706 C CA . LEU A 1 93 ? 0.936 -4.816 -19.992 1.00 83.50 93 LEU A CA 1
ATOM 707 C C . LEU A 1 93 ? 0.002 -4.845 -21.210 1.00 83.50 93 LEU A C 1
ATOM 709 O O . LEU A 1 93 ? -0.270 -5.935 -21.723 1.00 83.50 93 LEU A O 1
ATOM 713 N N . PRO A 1 94 ? -0.450 -3.679 -21.710 1.00 78.69 94 PRO A N 1
ATOM 714 C CA . PRO A 1 94 ? -1.094 -3.593 -23.018 1.00 78.69 94 PRO A CA 1
ATOM 715 C C . PRO A 1 94 ? -0.162 -4.112 -24.120 1.00 78.69 94 PRO A C 1
ATOM 717 O O . PRO A 1 94 ? 1.045 -3.889 -24.049 1.00 78.69 94 PRO A O 1
ATOM 720 N N . ASP A 1 95 ? -0.711 -4.739 -25.159 1.00 73.31 95 ASP A N 1
ATOM 721 C CA . ASP A 1 95 ? 0.065 -5.361 -26.246 1.00 73.31 95 ASP A CA 1
ATOM 722 C C . ASP A 1 95 ? 1.104 -4.462 -26.904 1.00 73.31 95 ASP A C 1
ATOM 724 O O . ASP A 1 95 ? 2.227 -4.877 -27.182 1.00 73.31 95 ASP A O 1
ATOM 728 N N . GLU A 1 96 ? 0.723 -3.213 -27.142 1.00 75.31 96 GLU A N 1
ATOM 729 C CA . GLU A 1 96 ? 1.563 -2.218 -27.805 1.00 75.31 96 GLU A CA 1
ATOM 730 C C . GLU A 1 96 ? 2.720 -1.751 -26.902 1.00 75.31 96 GLU A C 1
ATOM 732 O O . GLU A 1 96 ? 3.656 -1.094 -27.361 1.00 75.31 96 GLU A O 1
ATOM 737 N N . SER A 1 97 ? 2.679 -2.087 -25.606 1.00 77.44 97 SER A N 1
ATOM 738 C CA . SER A 1 97 ? 3.705 -1.709 -24.638 1.00 77.44 97 SER A CA 1
ATOM 739 C C . SER A 1 97 ? 4.889 -2.673 -24.689 1.00 77.44 97 SER A C 1
ATOM 741 O O . SER A 1 97 ? 4.820 -3.830 -24.266 1.00 77.44 97 SER A O 1
ATOM 743 N N . VAL A 1 98 ? 6.027 -2.159 -25.155 1.00 80.12 98 VAL A N 1
ATOM 744 C CA . VAL A 1 98 ? 7.306 -2.886 -25.141 1.00 80.12 98 VAL A CA 1
ATOM 745 C C . VAL A 1 98 ? 7.911 -2.903 -23.733 1.00 80.12 98 VAL A C 1
ATOM 747 O O . VAL A 1 98 ? 8.438 -3.926 -23.300 1.00 80.12 98 VAL A O 1
ATOM 750 N N . ALA A 1 99 ? 7.812 -1.782 -23.012 1.00 88.44 99 ALA A N 1
ATOM 751 C CA . ALA A 1 99 ? 8.295 -1.625 -21.645 1.00 88.44 99 ALA A CA 1
ATOM 752 C C . ALA A 1 99 ? 7.557 -0.479 -20.926 1.00 88.44 99 ALA A C 1
ATOM 754 O O . ALA A 1 99 ? 6.968 0.386 -21.576 1.00 88.44 99 ALA A O 1
ATOM 755 N N . THR A 1 100 ? 7.603 -0.450 -19.594 1.00 90.12 100 THR A N 1
ATOM 756 C CA . THR A 1 100 ? 6.925 0.555 -18.759 1.00 90.12 100 THR A CA 1
ATOM 757 C C . THR A 1 100 ? 7.807 1.061 -17.617 1.00 90.12 100 THR A C 1
ATOM 759 O O . THR A 1 100 ? 8.692 0.356 -17.132 1.00 90.12 100 THR A O 1
ATOM 762 N N . THR A 1 101 ? 7.560 2.294 -17.172 1.00 91.62 101 THR A N 1
ATOM 763 C CA . THR A 1 101 ? 8.170 2.853 -15.956 1.00 91.62 101 THR A CA 1
ATOM 764 C C . THR A 1 101 ? 7.395 2.415 -14.733 1.00 91.62 101 THR A C 1
ATOM 766 O O . THR A 1 101 ? 6.169 2.420 -14.779 1.00 91.62 101 THR A O 1
ATOM 769 N N . TRP A 1 102 ? 8.075 2.238 -13.614 1.00 92.56 102 TRP A N 1
ATOM 770 C CA . TRP A 1 102 ? 7.446 1.911 -12.346 1.00 92.56 102 TRP A CA 1
ATOM 771 C C . TRP A 1 102 ? 7.857 2.895 -11.246 1.00 92.56 102 TRP A C 1
ATOM 773 O O . TRP A 1 102 ? 8.774 3.706 -11.413 1.00 92.56 102 TRP A O 1
ATOM 783 N N . LYS A 1 103 ? 7.134 2.850 -10.131 1.00 92.19 103 LYS A N 1
ATOM 784 C CA . LYS A 1 103 ? 7.447 3.544 -8.888 1.00 92.19 103 LYS A CA 1
ATOM 785 C C . LYS A 1 103 ? 6.898 2.730 -7.726 1.00 92.19 103 LYS A C 1
ATOM 787 O O . LYS A 1 103 ? 5.746 2.305 -7.777 1.00 92.19 103 LYS A O 1
ATOM 792 N N . THR A 1 104 ? 7.690 2.585 -6.676 1.00 92.88 104 THR A N 1
ATOM 793 C CA . THR A 1 104 ? 7.197 2.080 -5.399 1.00 92.88 104 THR A CA 1
ATOM 794 C C . THR A 1 104 ? 7.218 3.189 -4.364 1.00 92.88 104 THR A C 1
ATOM 796 O O . THR A 1 104 ? 8.205 3.916 -4.233 1.00 92.88 104 THR A O 1
ATOM 799 N N . GLU A 1 105 ? 6.112 3.327 -3.641 1.00 93.75 105 GLU A N 1
ATOM 800 C CA . GLU A 1 105 ? 5.922 4.349 -2.625 1.00 93.75 105 GLU A CA 1
ATOM 801 C C . GLU A 1 105 ? 5.380 3.726 -1.330 1.00 93.75 105 GLU A C 1
ATOM 803 O O . GLU A 1 105 ? 4.480 2.876 -1.379 1.00 93.75 105 GLU A O 1
ATOM 808 N N . PRO A 1 106 ? 5.861 4.167 -0.153 1.00 95.31 106 PRO A N 1
ATOM 809 C CA . PRO A 1 106 ? 5.092 3.991 1.067 1.00 95.31 106 PRO A CA 1
ATOM 810 C C . PRO A 1 106 ? 3.753 4.722 0.926 1.00 95.31 106 PRO A C 1
ATOM 812 O O . PRO A 1 106 ? 3.640 5.774 0.284 1.00 95.31 106 PRO A O 1
ATOM 815 N N . ALA A 1 107 ? 2.725 4.157 1.542 1.00 96.94 107 ALA A N 1
ATOM 816 C CA . ALA A 1 107 ? 1.380 4.694 1.495 1.00 96.94 107 ALA A CA 1
ATOM 817 C C . ALA A 1 107 ? 0.722 4.658 2.870 1.00 96.94 107 ALA A C 1
ATOM 819 O O . ALA A 1 107 ? 0.984 3.770 3.678 1.00 96.94 107 ALA A O 1
ATOM 820 N N . VAL A 1 108 ? -0.191 5.592 3.108 1.00 98.12 108 VAL A N 1
ATOM 821 C CA . VAL A 1 108 ? -1.126 5.557 4.231 1.00 98.12 108 VAL A CA 1
ATOM 822 C C . VAL A 1 108 ? -2.538 5.336 3.723 1.00 98.12 108 VAL A C 1
ATOM 824 O O . VAL A 1 108 ? -2.949 5.905 2.710 1.00 98.12 108 VAL A O 1
ATOM 827 N N . VAL A 1 109 ? -3.294 4.519 4.447 1.00 98.19 109 VAL A N 1
ATOM 828 C CA . VAL A 1 109 ? -4.734 4.364 4.246 1.00 98.19 109 VAL A CA 1
ATOM 829 C C . VAL A 1 109 ? -5.451 5.294 5.213 1.00 98.19 109 VAL A C 1
ATOM 831 O O . VAL A 1 109 ? -5.180 5.298 6.417 1.00 98.19 109 VAL A O 1
ATOM 834 N N . ILE A 1 110 ? -6.368 6.091 4.682 1.00 98.06 110 ILE A N 1
ATOM 835 C CA . ILE A 1 110 ? -7.162 7.035 5.452 1.00 98.06 110 ILE A CA 1
ATOM 836 C C . ILE A 1 110 ? -8.267 6.279 6.190 1.00 98.06 110 ILE A C 1
ATOM 838 O O . ILE A 1 110 ? -8.965 5.434 5.631 1.00 98.06 110 ILE A O 1
ATOM 842 N N . GLY A 1 111 ? -8.411 6.583 7.471 1.00 95.50 111 GLY A N 1
ATOM 843 C CA . GLY A 1 111 ? -9.472 6.113 8.341 1.00 95.50 111 GLY A CA 1
ATOM 844 C C . GLY A 1 111 ? -10.588 7.140 8.509 1.00 95.50 111 GLY A C 1
ATOM 845 O O . GLY A 1 111 ? -10.731 8.121 7.777 1.00 95.50 111 GLY A O 1
ATOM 846 N N . ARG A 1 112 ? -11.420 6.910 9.523 1.00 91.75 112 ARG A N 1
ATOM 847 C CA . ARG A 1 112 ? -12.519 7.814 9.876 1.00 91.75 112 ARG A CA 1
ATOM 848 C C . ARG A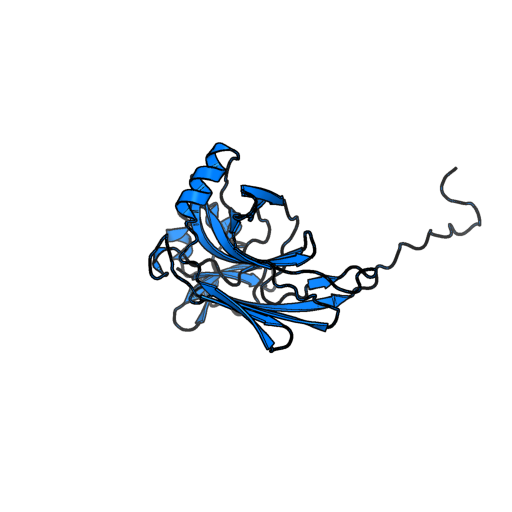 1 112 ? -12.005 9.169 10.342 1.00 91.75 112 ARG A C 1
ATOM 850 O O . ARG A 1 112 ? -10.962 9.267 10.975 1.00 91.75 112 ARG A O 1
ATOM 857 N N . LEU A 1 113 ? -12.780 10.214 10.043 1.00 89.25 113 LEU A N 1
ATOM 858 C CA . LEU A 1 113 ? -12.461 11.605 10.392 1.00 89.25 113 LEU A CA 1
ATOM 859 C C . LEU A 1 113 ? -11.143 12.114 9.773 1.00 89.25 113 LEU A C 1
ATOM 861 O O . LEU A 1 113 ? -10.556 13.064 10.282 1.00 89.25 113 LEU A O 1
ATOM 865 N N . GLY A 1 114 ? -10.676 11.491 8.683 1.00 89.38 114 GLY A N 1
ATOM 866 C CA . GLY A 1 114 ? -9.443 11.883 7.998 1.00 89.38 114 GLY A CA 1
ATOM 867 C C . GLY A 1 114 ? -8.160 11.495 8.739 1.00 89.38 114 GLY A C 1
ATOM 868 O O . GLY A 1 114 ? -7.099 12.028 8.424 1.00 89.38 114 GLY A O 1
ATOM 869 N N . THR A 1 115 ? -8.239 10.601 9.730 1.00 94.69 115 THR A N 1
ATOM 870 C CA . THR A 1 115 ? -7.058 10.074 10.427 1.00 94.69 115 THR A CA 1
ATOM 871 C C . THR A 1 115 ? -6.307 9.067 9.559 1.00 94.69 115 THR A C 1
ATOM 873 O O . THR A 1 115 ? -6.840 8.548 8.581 1.00 94.69 115 THR A O 1
ATOM 876 N N . ILE A 1 116 ? -5.061 8.764 9.915 1.00 97.88 116 ILE A N 1
ATOM 877 C CA . ILE A 1 116 ? -4.317 7.655 9.309 1.00 97.88 116 ILE A CA 1
ATOM 878 C C . ILE A 1 116 ? -4.753 6.363 10.006 1.00 97.88 116 ILE A C 1
ATOM 880 O O . ILE A 1 116 ? -4.551 6.216 11.210 1.00 97.88 116 ILE A O 1
ATOM 884 N N . ALA A 1 117 ? -5.354 5.434 9.258 1.00 97.69 117 ALA A N 1
ATOM 885 C CA . ALA A 1 117 ? -5.702 4.107 9.770 1.00 97.69 117 ALA A CA 1
ATOM 886 C C . ALA A 1 117 ? -4.467 3.204 9.876 1.00 97.69 117 ALA A C 1
ATOM 888 O O . ALA A 1 117 ? -4.346 2.419 10.813 1.00 97.69 117 ALA A O 1
ATOM 889 N N . GLY A 1 118 ? -3.545 3.323 8.920 1.00 98.19 118 GLY A N 1
ATOM 890 C CA . GLY A 1 118 ? -2.294 2.579 8.918 1.00 98.19 118 GLY A CA 1
ATOM 891 C C . GLY A 1 118 ? -1.493 2.769 7.639 1.00 98.19 118 GLY A C 1
ATOM 892 O O . GLY A 1 118 ? -1.890 3.518 6.744 1.00 98.19 118 GLY A O 1
ATOM 893 N N . PHE A 1 119 ? -0.369 2.066 7.573 1.00 98.44 119 PHE A N 1
ATOM 894 C CA . PHE A 1 119 ? 0.634 2.152 6.520 1.00 98.44 119 PHE A CA 1
ATOM 895 C C . PHE A 1 119 ? 0.618 0.901 5.637 1.00 98.44 119 PHE A C 1
ATOM 897 O O . PHE A 1 119 ? 0.275 -0.192 6.090 1.00 98.44 119 PHE A O 1
ATOM 904 N N . SER A 1 120 ? 0.975 1.068 4.367 1.00 98.06 120 SER A N 1
ATOM 905 C CA . SER A 1 120 ? 1.031 0.013 3.355 1.00 98.06 120 SER A CA 1
ATOM 906 C C . SER A 1 120 ? 2.062 0.344 2.268 1.00 98.06 120 SER A C 1
ATOM 908 O O . SER A 1 120 ? 2.729 1.378 2.327 1.00 98.06 120 SER A O 1
ATOM 910 N N . ILE A 1 121 ? 2.177 -0.524 1.263 1.00 97.25 121 ILE A N 1
ATOM 911 C CA . ILE A 1 121 ? 3.031 -0.337 0.083 1.00 97.25 121 ILE A CA 1
ATOM 912 C C . ILE A 1 121 ? 2.137 -0.163 -1.140 1.00 97.25 121 ILE A C 1
ATOM 914 O O . ILE A 1 121 ? 1.202 -0.947 -1.341 1.00 97.25 121 ILE A O 1
ATOM 918 N N . LEU A 1 122 ? 2.446 0.840 -1.962 1.00 96.12 122 LEU A N 1
ATOM 919 C CA . LEU A 1 122 ? 1.822 1.064 -3.259 1.00 96.12 122 LEU A CA 1
ATOM 920 C C . LEU A 1 122 ? 2.870 0.951 -4.373 1.00 96.12 122 LEU A C 1
ATOM 922 O O . LEU A 1 122 ? 3.796 1.760 -4.436 1.00 96.12 122 LEU A O 1
ATOM 926 N N . ASN A 1 123 ? 2.669 0.008 -5.292 1.00 94.69 123 ASN A N 1
ATOM 927 C CA . ASN A 1 123 ? 3.415 -0.051 -6.549 1.00 94.69 123 ASN A CA 1
ATOM 928 C C . ASN A 1 123 ? 2.572 0.568 -7.667 1.00 94.69 123 ASN A C 1
ATOM 930 O O . ASN A 1 123 ? 1.428 0.170 -7.881 1.00 94.69 123 ASN A O 1
ATOM 934 N N . GLU A 1 124 ? 3.148 1.499 -8.419 1.00 91.75 124 GLU A N 1
ATOM 935 C CA . GLU A 1 124 ? 2.654 1.969 -9.713 1.00 91.75 124 GLU A CA 1
ATOM 936 C C . GLU A 1 124 ? 3.564 1.404 -10.805 1.00 91.75 124 GLU A C 1
ATOM 938 O O . GLU A 1 124 ? 4.715 1.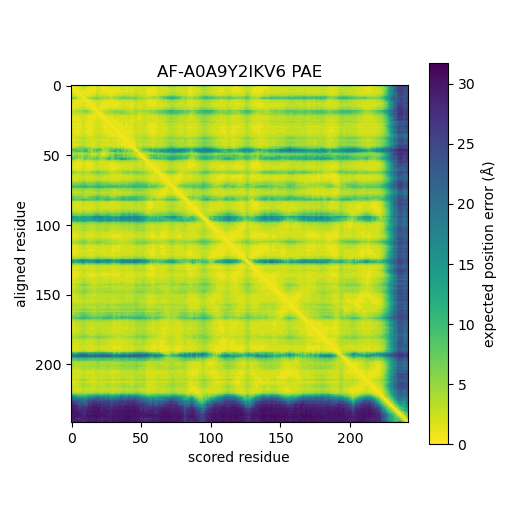807 -10.898 1.00 91.75 124 GLU A O 1
ATOM 943 N N . VAL A 1 125 ? 3.076 0.488 -11.643 1.00 87.38 125 VAL A N 1
ATOM 944 C CA . VAL A 1 125 ? 3.916 -0.197 -12.656 1.00 87.38 125 VAL A CA 1
ATOM 945 C C . VAL A 1 125 ? 3.661 0.300 -14.074 1.00 87.38 125 VAL A C 1
ATOM 947 O O . VAL A 1 125 ? 4.544 0.288 -14.921 1.00 87.38 125 VAL A O 1
ATOM 950 N N . THR A 1 126 ? 2.458 0.771 -14.360 1.00 76.31 126 THR A N 1
ATOM 951 C CA . THR A 1 126 ? 2.201 1.602 -15.534 1.00 76.31 126 THR A CA 1
ATOM 952 C C . THR A 1 126 ? 1.130 2.614 -15.167 1.00 76.31 126 THR A C 1
ATOM 954 O O . THR A 1 126 ? 0.494 2.481 -14.117 1.00 76.31 126 THR A O 1
ATOM 957 N N . VAL A 1 127 ? 0.948 3.660 -15.973 1.00 67.88 127 VAL A N 1
ATOM 958 C CA . VAL A 1 127 ? 0.008 4.738 -15.634 1.00 67.88 127 VAL A CA 1
ATOM 959 C C . VAL A 1 127 ? -1.386 4.138 -15.420 1.00 67.88 127 VAL A C 1
ATOM 961 O O . VAL A 1 127 ? -2.009 3.640 -16.351 1.00 67.88 127 VAL A O 1
ATOM 964 N N . GLY A 1 128 ? -1.853 4.160 -14.170 1.00 67.50 128 GLY A N 1
ATOM 965 C CA . GLY A 1 128 ? -3.162 3.637 -13.765 1.00 67.50 128 GLY A CA 1
ATOM 966 C C . GLY A 1 128 ? -3.179 2.207 -13.212 1.00 67.50 128 GLY A C 1
ATOM 967 O O . GLY A 1 128 ? -4.157 1.856 -12.558 1.00 67.50 128 GLY A O 1
ATOM 968 N N . TRP A 1 129 ? -2.114 1.413 -13.375 1.00 85.12 129 TRP A N 1
ATOM 969 C CA . TRP A 1 129 ? -2.032 0.069 -12.788 1.00 85.12 129 TRP A CA 1
ATOM 970 C C . TRP A 1 129 ? -1.300 0.115 -11.456 1.00 85.12 129 TRP A C 1
ATOM 972 O O . TRP A 1 129 ? -0.094 0.370 -11.384 1.00 85.12 129 TRP A O 1
ATOM 982 N N . LEU A 1 130 ? -2.072 -0.121 -10.403 1.00 93.31 130 LEU A N 1
ATOM 983 C CA . LEU A 1 130 ? -1.660 0.027 -9.020 1.00 93.31 130 LEU A CA 1
ATOM 984 C C . LEU A 1 130 ? -1.775 -1.313 -8.293 1.00 93.31 130 LEU A C 1
ATOM 986 O O . LEU A 1 130 ? -2.813 -1.967 -8.383 1.00 93.31 130 LEU A O 1
ATOM 990 N N . SER A 1 131 ? -0.749 -1.680 -7.531 1.00 95.56 131 SER A N 1
ATOM 991 C CA . SER A 1 131 ? -0.788 -2.782 -6.564 1.00 95.56 131 SER A CA 1
ATOM 992 C C . SER A 1 131 ? -0.704 -2.220 -5.149 1.00 95.56 131 SER A C 1
ATOM 994 O O . SER A 1 131 ? 0.144 -1.369 -4.884 1.00 95.56 131 SER A O 1
ATOM 996 N N . LEU A 1 132 ? -1.576 -2.672 -4.242 1.00 97.19 132 LEU A N 1
ATOM 997 C CA . LEU A 1 132 ? -1.652 -2.176 -2.861 1.00 97.19 132 LEU A CA 1
ATOM 998 C C . LEU A 1 132 ? -1.663 -3.328 -1.857 1.00 97.19 132 LEU A C 1
ATOM 1000 O O . LEU A 1 132 ? -2.511 -4.222 -1.925 1.00 97.19 132 LEU A O 1
ATOM 1004 N N . GLY A 1 133 ? -0.777 -3.255 -0.865 1.00 97.19 133 GLY A N 1
ATOM 1005 C CA . GLY A 1 133 ? -0.672 -4.253 0.196 1.00 97.19 133 GLY A CA 1
ATOM 1006 C C . GLY A 1 133 ? 0.763 -4.408 0.706 1.00 97.19 133 GLY A C 1
ATOM 1007 O O . GLY A 1 133 ? 1.502 -3.430 0.706 1.00 97.19 133 GLY A O 1
ATOM 1008 N N . PRO A 1 134 ? 1.181 -5.606 1.153 1.00 96.56 134 PRO A N 1
ATOM 1009 C CA . PRO A 1 134 ? 0.350 -6.792 1.373 1.00 96.56 134 PRO A CA 1
ATOM 1010 C C . PRO A 1 134 ? -0.557 -6.650 2.602 1.00 96.56 134 PRO A C 1
ATOM 1012 O O . PRO A 1 134 ? -1.424 -7.495 2.835 1.00 96.56 134 PRO A O 1
ATOM 1015 N N . ALA A 1 135 ? -0.335 -5.621 3.417 1.00 97.50 135 ALA A N 1
ATOM 1016 C CA . ALA A 1 135 ? -1.051 -5.383 4.655 1.00 97.50 135 ALA A CA 1
ATOM 1017 C C . ALA A 1 135 ? -1.238 -3.885 4.918 1.00 97.50 135 ALA A C 1
ATOM 1019 O O . ALA A 1 135 ? -0.505 -3.057 4.381 1.00 97.50 135 ALA A O 1
ATOM 1020 N N . LEU A 1 136 ? -2.209 -3.572 5.769 1.00 98.25 136 LEU A N 1
ATOM 1021 C CA . LEU A 1 136 ? -2.303 -2.332 6.521 1.00 98.25 136 LEU A CA 1
ATOM 1022 C C . LEU A 1 136 ? -1.703 -2.592 7.901 1.00 98.25 136 LEU A C 1
ATOM 1024 O O . LEU A 1 136 ? -2.217 -3.435 8.638 1.00 98.25 136 LEU A O 1
ATOM 1028 N N . VAL A 1 137 ? -0.634 -1.885 8.250 1.00 98.31 137 VAL A N 1
ATOM 1029 C CA . VAL A 1 137 ? -0.044 -1.929 9.594 1.00 98.31 137 VAL A CA 1
ATOM 1030 C C . VAL A 1 137 ? -0.453 -0.677 10.351 1.00 98.31 137 VAL A C 1
ATOM 1032 O O . VAL A 1 137 ? -0.255 0.436 9.863 1.00 98.31 137 VAL A O 1
ATOM 1035 N N . THR A 1 138 ? -1.080 -0.843 11.512 1.00 97.75 138 THR A N 1
ATOM 1036 C CA . THR A 1 138 ? -1.532 0.299 12.310 1.00 97.75 138 THR A CA 1
ATOM 1037 C C . THR A 1 138 ? -0.347 0.992 12.990 1.00 97.75 138 THR A C 1
ATOM 1039 O O . THR A 1 138 ? 0.668 0.344 13.253 1.00 97.75 138 THR A O 1
ATOM 1042 N N . PRO A 1 139 ? -0.446 2.303 13.285 1.00 97.12 139 PRO A N 1
ATOM 1043 C CA . PRO A 1 139 ? 0.677 3.065 13.832 1.00 97.12 139 PRO A CA 1
ATOM 1044 C C . PRO A 1 139 ? 1.277 2.464 15.113 1.00 97.12 139 PRO A C 1
ATOM 1046 O O . PRO A 1 139 ? 2.484 2.501 15.291 1.00 97.12 139 PRO A O 1
ATOM 1049 N N . ASP A 1 140 ? 0.460 1.878 15.988 1.00 95.75 140 ASP A N 1
ATOM 1050 C CA . ASP A 1 140 ? 0.881 1.249 17.248 1.00 95.75 140 ASP A CA 1
ATOM 1051 C C . ASP A 1 140 ? 1.814 0.034 17.088 1.00 95.75 140 ASP A C 1
ATOM 1053 O O . ASP A 1 140 ? 2.502 -0.311 18.043 1.00 95.75 140 ASP A O 1
ATOM 1057 N N . GLU A 1 141 ? 1.881 -0.581 15.904 1.00 95.94 141 GLU A N 1
ATOM 1058 C CA . GLU A 1 141 ? 2.814 -1.686 15.613 1.00 95.94 141 GLU A CA 1
ATOM 1059 C C . GLU A 1 141 ? 4.139 -1.207 15.020 1.00 95.94 141 GLU A C 1
ATOM 1061 O O . GLU A 1 141 ? 5.075 -1.991 14.902 1.00 95.94 141 GLU A O 1
ATOM 1066 N N . LEU A 1 142 ? 4.221 0.053 14.585 1.00 95.75 142 LEU A N 1
ATOM 1067 C CA . LEU A 1 142 ? 5.392 0.554 13.876 1.00 95.75 142 LEU A CA 1
ATOM 1068 C C . LEU A 1 142 ? 6.326 1.324 14.811 1.00 95.75 142 LEU A C 1
ATOM 1070 O O . LEU A 1 142 ? 5.872 2.140 15.625 1.00 95.75 142 LEU A O 1
ATOM 1074 N N . PRO A 1 143 ? 7.652 1.163 14.654 1.00 92.88 143 PRO A N 1
ATOM 1075 C CA . PRO A 1 143 ? 8.606 2.002 15.361 1.00 92.88 143 PRO A CA 1
ATOM 1076 C C . PRO A 1 143 ? 8.396 3.464 14.951 1.00 92.88 143 PRO A C 1
ATOM 1078 O O . PRO A 1 143 ? 8.467 3.801 13.775 1.00 92.88 143 PRO A O 1
ATOM 1081 N N . GLY A 1 144 ? 8.135 4.345 15.920 1.00 93.06 144 GLY A N 1
ATOM 1082 C CA . GLY A 1 144 ? 7.856 5.765 15.659 1.00 93.06 144 GLY A CA 1
ATOM 1083 C C . GLY A 1 144 ? 6.381 6.105 15.407 1.00 93.06 144 GLY A C 1
ATOM 1084 O O . GLY A 1 144 ? 6.050 7.278 15.219 1.00 93.06 144 GLY A O 1
ATOM 1085 N N . GLY A 1 145 ? 5.466 5.133 15.466 1.00 95.56 145 GLY A N 1
ATOM 1086 C CA . GLY A 1 145 ? 4.033 5.407 15.456 1.00 95.56 145 GLY A CA 1
ATOM 1087 C C . GLY A 1 145 ? 3.534 5.980 14.128 1.00 95.56 145 GLY A C 1
ATOM 1088 O O . GLY A 1 145 ? 3.621 5.353 13.079 1.00 95.56 145 GLY A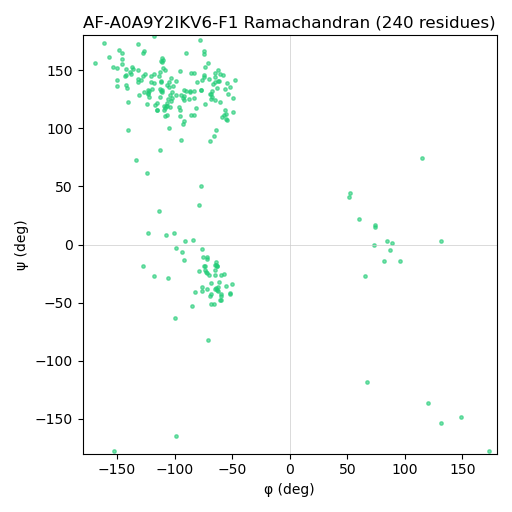 O 1
ATOM 1089 N N . LEU A 1 146 ? 2.990 7.201 14.181 1.00 94.62 146 LEU A N 1
ATOM 1090 C CA . LEU A 1 146 ? 2.524 7.946 13.003 1.00 94.62 146 LEU A CA 1
ATOM 1091 C C . LEU A 1 146 ? 3.660 8.547 12.160 1.00 94.62 146 LEU A C 1
ATOM 1093 O O . LEU A 1 146 ? 3.399 9.026 11.058 1.00 94.62 146 LEU A O 1
ATOM 1097 N N . LEU A 1 147 ? 4.893 8.534 12.667 1.00 94.19 147 LEU A N 1
ATOM 1098 C CA . LEU A 1 147 ? 6.086 9.013 11.970 1.00 94.19 147 LEU A CA 1
ATOM 1099 C C . LEU A 1 147 ? 7.135 7.894 11.907 1.00 94.19 147 LEU A C 1
ATOM 1101 O O . LEU A 1 147 ? 8.212 8.026 12.502 1.00 94.19 147 LEU A O 1
ATOM 1105 N N . PRO A 1 148 ? 6.819 6.760 11.257 1.00 93.44 148 PRO A N 1
ATOM 1106 C CA . PRO A 1 148 ? 7.716 5.626 11.258 1.00 93.44 148 PRO A CA 1
ATOM 1107 C C . PRO A 1 148 ? 8.918 5.861 10.338 1.00 93.44 148 PRO A C 1
ATOM 1109 O O . PRO A 1 148 ? 8.806 6.467 9.269 1.00 93.44 148 PRO A O 1
ATOM 1112 N N . ARG A 1 149 ? 10.080 5.352 10.757 1.00 93.69 149 ARG A N 1
ATOM 1113 C CA . ARG A 1 149 ? 11.299 5.296 9.937 1.00 93.69 149 ARG A CA 1
ATOM 1114 C C . ARG A 1 149 ? 11.494 3.860 9.480 1.00 93.69 149 ARG A C 1
ATOM 1116 O O . ARG A 1 149 ? 11.911 3.022 10.275 1.00 93.69 149 ARG A O 1
ATOM 1123 N N . LEU A 1 150 ? 11.105 3.585 8.243 1.00 93.81 150 LEU A N 1
ATOM 1124 C CA . LEU A 1 150 ? 11.132 2.261 7.636 1.00 93.81 150 LEU A CA 1
ATO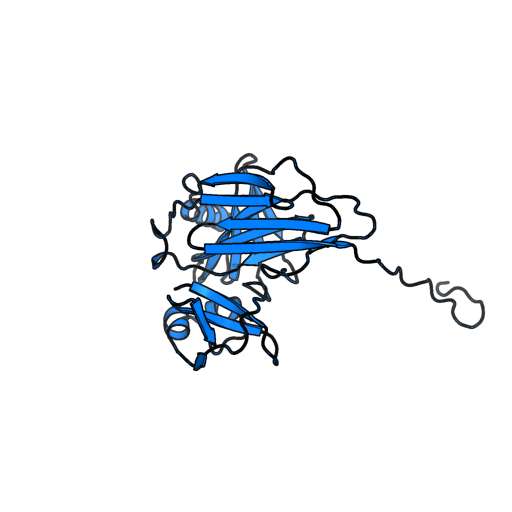M 1125 C C . LEU A 1 150 ? 12.065 2.277 6.432 1.00 93.81 150 LEU A C 1
ATOM 1127 O O . LEU A 1 150 ? 12.128 3.272 5.706 1.00 93.81 150 LEU A O 1
ATOM 1131 N N . THR A 1 151 ? 12.733 1.157 6.176 1.00 95.06 151 THR A N 1
ATOM 1132 C CA . THR A 1 151 ? 13.504 0.994 4.946 1.00 95.06 151 THR A CA 1
ATOM 1133 C C . THR A 1 151 ? 12.620 0.396 3.867 1.00 95.06 151 THR A C 1
ATOM 1135 O O . THR A 1 151 ? 11.940 -0.603 4.086 1.00 95.06 151 THR A O 1
ATOM 1138 N N . LEU A 1 152 ? 12.657 0.995 2.682 1.00 94.44 152 LEU A N 1
ATOM 1139 C CA . LEU A 1 152 ? 12.072 0.461 1.462 1.00 94.44 152 LEU A CA 1
ATOM 1140 C C . LEU A 1 152 ? 13.186 -0.088 0.578 1.00 94.44 152 LEU A C 1
ATOM 1142 O O . LEU A 1 152 ? 14.146 0.620 0.258 1.00 94.44 152 LEU A O 1
ATOM 1146 N N . HIS A 1 153 ? 13.013 -1.328 0.143 1.00 95.88 153 HIS A N 1
ATOM 1147 C CA . HIS A 1 153 ? 13.865 -2.021 -0.810 1.00 95.88 153 HIS A CA 1
ATOM 1148 C C . HIS A 1 153 ? 13.072 -2.393 -2.060 1.00 95.88 153 HIS A C 1
ATOM 1150 O O . HIS A 1 153 ? 11.941 -2.862 -1.962 1.00 95.88 153 HIS A O 1
ATOM 1156 N N . SER A 1 154 ? 13.663 -2.233 -3.242 1.00 95.81 154 SER A N 1
ATOM 1157 C CA . SER A 1 154 ? 13.080 -2.773 -4.474 1.00 95.81 154 SER A CA 1
ATOM 1158 C C . SER A 1 154 ? 14.113 -3.520 -5.295 1.00 95.81 154 SER A C 1
ATOM 1160 O O . SER A 1 154 ? 15.272 -3.097 -5.402 1.00 95.81 154 SER A O 1
ATOM 1162 N N . PHE A 1 155 ? 13.658 -4.611 -5.903 1.00 97.06 155 PHE A N 1
ATOM 1163 C CA . PHE A 1 155 ? 14.445 -5.458 -6.782 1.00 97.06 155 PHE A CA 1
ATOM 1164 C C . PHE A 1 155 ? 13.713 -5.636 -8.107 1.00 97.06 155 PHE A C 1
ATOM 1166 O O . PHE A 1 155 ? 12.485 -5.678 -8.155 1.00 97.06 155 PHE A O 1
ATOM 1173 N N . VAL A 1 156 ? 14.481 -5.724 -9.188 1.00 97.25 156 VAL A N 1
ATOM 1174 C CA . VAL A 1 156 ? 13.967 -6.091 -10.507 1.00 97.25 156 VAL A CA 1
ATOM 1175 C C . VAL A 1 156 ? 14.759 -7.286 -10.991 1.00 97.25 156 VAL A C 1
ATOM 1177 O O . VAL A 1 156 ? 15.987 -7.219 -11.084 1.00 97.25 156 VAL A O 1
ATOM 1180 N N . ASP A 1 157 ? 14.056 -8.384 -11.252 1.00 97.56 157 ASP A N 1
ATOM 1181 C CA . ASP A 1 157 ? 14.648 -9.664 -11.649 1.00 97.56 157 ASP A CA 1
ATOM 1182 C C . ASP A 1 157 ? 15.755 -10.112 -10.668 1.00 97.56 157 ASP A C 1
ATOM 1184 O O . ASP A 1 157 ? 16.863 -10.489 -11.063 1.00 97.56 157 ASP A O 1
ATOM 1188 N N . GLY A 1 158 ? 15.483 -9.978 -9.361 1.00 96.75 158 GLY A N 1
ATOM 1189 C CA . GLY A 1 158 ? 16.407 -10.288 -8.265 1.00 96.75 158 GLY A CA 1
ATOM 1190 C C . GLY A 1 158 ? 17.567 -9.299 -8.073 1.00 96.75 158 GLY A C 1
ATOM 1191 O O . GLY A 1 158 ? 18.386 -9.479 -7.171 1.00 96.75 158 GLY A O 1
ATOM 1192 N N . ARG A 1 159 ? 17.682 -8.246 -8.895 1.00 96.88 159 ARG A N 1
ATOM 1193 C CA . ARG A 1 159 ? 18.742 -7.230 -8.761 1.00 96.88 159 ARG A CA 1
ATOM 1194 C C . ARG A 1 159 ? 18.265 -6.070 -7.890 1.00 96.88 159 ARG A C 1
ATOM 1196 O O . ARG A 1 159 ? 17.234 -5.489 -8.220 1.00 96.88 159 ARG A O 1
ATOM 1203 N N . PRO A 1 160 ? 19.001 -5.669 -6.836 1.00 96.50 160 PRO A N 1
ATOM 1204 C CA . PRO A 1 160 ? 18.631 -4.509 -6.029 1.00 96.50 160 PRO A CA 1
ATOM 1205 C C . PRO A 1 160 ? 18.764 -3.226 -6.853 1.00 96.50 160 PRO A C 1
ATOM 1207 O O . PRO A 1 160 ? 19.822 -2.958 -7.425 1.00 96.50 160 PRO A O 1
ATOM 1210 N N . VAL A 1 161 ? 17.696 -2.430 -6.906 1.00 95.50 161 VAL A N 1
ATOM 1211 C CA . VAL A 1 161 ? 17.623 -1.210 -7.734 1.00 95.50 161 VAL A CA 1
ATOM 1212 C C . VAL A 1 161 ? 17.202 0.033 -6.955 1.00 95.50 161 VAL A C 1
ATOM 1214 O O . VAL A 1 161 ? 17.464 1.146 -7.404 1.00 95.50 161 VAL A O 1
ATOM 1217 N N . GLN A 1 162 ? 16.590 -0.136 -5.781 1.00 92.56 162 GLN A N 1
ATOM 1218 C CA . GLN A 1 162 ? 16.207 0.963 -4.899 1.00 92.56 162 GLN A CA 1
ATOM 1219 C C . GLN A 1 162 ? 16.425 0.570 -3.439 1.0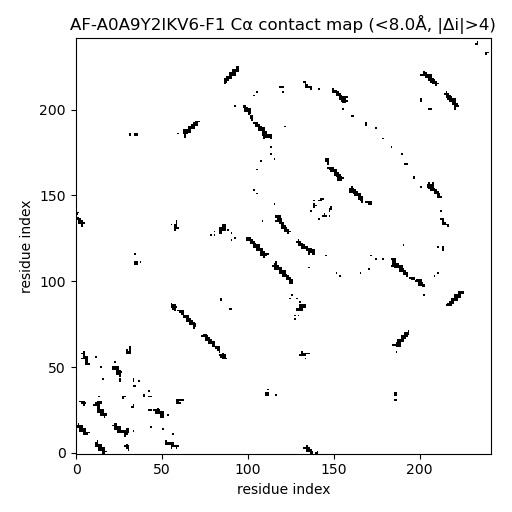0 92.56 162 GLN A C 1
ATOM 1221 O O . GLN A 1 162 ? 16.073 -0.534 -3.023 1.00 92.56 162 GLN A O 1
ATOM 1226 N N . LYS A 1 163 ? 16.981 1.503 -2.664 1.00 93.69 163 LYS A N 1
ATOM 1227 C CA . LYS A 1 163 ? 16.977 1.480 -1.201 1.00 93.69 163 LYS A CA 1
ATOM 1228 C C . LYS A 1 163 ? 16.754 2.902 -0.701 1.00 93.69 163 LYS A C 1
ATOM 1230 O O . LYS A 1 163 ? 17.531 3.788 -1.049 1.00 93.69 163 LYS A O 1
ATOM 1235 N N . THR A 1 164 ? 15.715 3.128 0.093 1.00 90.75 164 THR A N 1
ATOM 1236 C CA . THR A 1 164 ? 15.409 4.451 0.655 1.00 90.75 164 THR A CA 1
ATOM 1237 C C . THR A 1 164 ? 14.818 4.321 2.058 1.00 90.75 164 THR A C 1
ATOM 1239 O O . THR A 1 164 ? 14.290 3.267 2.400 1.00 90.75 164 THR A O 1
ATOM 1242 N N . ASP A 1 165 ? 14.948 5.362 2.872 1.00 90.25 165 ASP A N 1
ATOM 1243 C CA . ASP A 1 165 ? 14.358 5.450 4.213 1.00 90.25 165 ASP A CA 1
ATOM 1244 C C . ASP A 1 165 ? 13.130 6.361 4.147 1.00 90.25 165 ASP A C 1
ATOM 1246 O O . ASP A 1 165 ? 13.140 7.350 3.420 1.00 90.25 165 ASP A O 1
ATOM 1250 N N . THR A 1 166 ? 12.076 6.050 4.901 1.00 89.06 166 THR A N 1
ATOM 1251 C CA . THR A 1 166 ? 10.856 6.876 4.946 1.00 89.06 166 THR A CA 1
ATOM 1252 C C . THR A 1 166 ? 10.950 8.045 5.924 1.00 89.06 166 THR A C 1
ATOM 1254 O O . THR A 1 166 ? 9.962 8.733 6.160 1.00 89.06 166 THR A O 1
ATOM 1257 N N . GLY A 1 167 ? 12.093 8.261 6.568 1.00 86.12 167 GLY A N 1
ATOM 1258 C CA . GLY A 1 167 ? 12.222 9.159 7.705 1.00 86.12 167 GLY A CA 1
ATOM 1259 C C . GLY A 1 167 ? 12.234 10.652 7.384 1.00 86.12 167 GLY A C 1
ATOM 1260 O O . GLY A 1 167 ? 12.290 11.460 8.317 1.00 86.12 167 GLY A O 1
ATOM 1261 N N . ASP A 1 168 ? 12.205 11.027 6.109 1.00 85.00 168 ASP A N 1
ATOM 1262 C CA . ASP A 1 168 ? 11.924 12.378 5.620 1.00 85.00 168 ASP A CA 1
ATOM 1263 C C . ASP A 1 168 ? 10.462 12.560 5.158 1.00 85.00 168 ASP A C 1
ATOM 1265 O O . ASP A 1 168 ? 10.046 13.680 4.844 1.00 85.00 168 ASP A O 1
ATOM 1269 N N . LEU A 1 169 ? 9.652 11.494 5.193 1.00 89.94 169 LEU A N 1
ATOM 1270 C CA . LEU A 1 169 ? 8.227 11.517 4.871 1.00 89.94 169 LEU A CA 1
ATOM 1271 C C . LEU A 1 169 ? 7.370 11.759 6.118 1.00 89.94 169 LEU A C 1
ATOM 1273 O O . LEU A 1 169 ? 7.124 10.864 6.925 1.00 89.94 169 LEU A O 1
ATOM 1277 N N . ASP A 1 170 ? 6.821 12.967 6.233 1.00 93.69 170 ASP A N 1
ATOM 1278 C CA . ASP A 1 170 ? 5.801 13.290 7.235 1.00 93.69 170 ASP A CA 1
ATOM 1279 C C . ASP A 1 170 ? 4.391 13.128 6.641 1.00 93.69 170 ASP A C 1
ATOM 1281 O O . ASP A 1 170 ? 3.803 14.064 6.083 1.00 93.69 170 ASP A O 1
ATOM 1285 N N . PHE A 1 171 ? 3.833 11.919 6.758 1.00 94.81 171 PHE A N 1
ATOM 1286 C CA . PHE A 1 171 ? 2.473 11.634 6.294 1.00 94.81 171 PHE A CA 1
ATOM 1287 C C . PHE A 1 171 ? 1.398 12.402 7.071 1.00 94.81 171 PHE A C 1
ATOM 1289 O O . PHE A 1 171 ? 0.345 12.687 6.502 1.00 94.81 171 PHE A O 1
ATOM 1296 N N . VAL A 1 172 ? 1.643 12.788 8.327 1.00 95.88 172 VAL A N 1
ATOM 1297 C CA . VAL A 1 172 ? 0.682 13.576 9.113 1.00 95.88 172 VAL A CA 1
ATOM 1298 C C . VAL A 1 172 ? 0.562 14.976 8.519 1.00 95.88 172 VAL A C 1
ATOM 1300 O O . VAL A 1 172 ? -0.541 15.424 8.192 1.00 95.88 172 VAL A O 1
ATOM 1303 N N . ALA A 1 173 ? 1.695 15.646 8.303 1.00 95.31 173 ALA A N 1
ATOM 1304 C CA . ALA A 1 173 ? 1.733 16.947 7.648 1.00 95.31 173 ALA A CA 1
ATOM 1305 C C . ALA A 1 173 ? 1.204 16.872 6.210 1.00 95.31 173 ALA A C 1
ATOM 1307 O O . ALA A 1 173 ? 0.517 17.791 5.751 1.00 95.31 173 ALA A O 1
ATOM 1308 N N . LEU A 1 174 ? 1.487 15.775 5.501 1.00 94.75 174 LEU A N 1
ATOM 1309 C CA . LEU A 1 174 ? 1.017 15.577 4.138 1.00 94.75 174 LEU A CA 1
ATOM 1310 C C . LEU A 1 174 ? -0.507 15.442 4.069 1.00 94.75 174 LEU A C 1
ATOM 1312 O O . LEU A 1 174 ? -1.149 16.173 3.315 1.00 94.75 174 LEU A O 1
ATOM 1316 N N . VAL A 1 175 ? -1.092 14.560 4.881 1.00 96.69 175 VAL A N 1
ATOM 1317 C CA . VAL A 1 175 ? -2.546 14.373 4.985 1.00 96.69 175 VAL A CA 1
ATOM 1318 C C . VAL A 1 175 ? -3.223 15.675 5.413 1.00 96.69 175 VAL A C 1
ATOM 1320 O O . VAL A 1 175 ? -4.219 16.069 4.806 1.00 96.69 175 VAL A O 1
ATOM 1323 N N . HIS A 1 176 ? -2.652 16.396 6.384 1.00 96.00 176 HIS A N 1
ATOM 1324 C CA . HIS A 1 176 ? -3.155 17.705 6.802 1.00 96.00 176 HIS A CA 1
ATOM 1325 C C . HIS A 1 176 ? -3.154 18.731 5.659 1.00 96.00 176 HIS A C 1
ATOM 1327 O O . HIS A 1 176 ? -4.128 19.455 5.469 1.00 96.00 176 HIS A O 1
ATOM 1333 N N . ARG A 1 177 ? -2.081 18.797 4.862 1.00 94.88 177 ARG A N 1
ATOM 1334 C CA . ARG A 1 177 ? -1.995 19.726 3.726 1.00 94.88 177 ARG A CA 1
ATOM 1335 C C . ARG A 1 177 ? -2.967 19.352 2.608 1.00 94.88 177 ARG A C 1
ATOM 1337 O O . ARG A 1 177 ? -3.611 20.231 2.033 1.00 94.88 177 ARG A O 1
ATOM 1344 N N . LEU A 1 178 ? -3.074 18.063 2.293 1.00 96.06 178 LEU A N 1
ATOM 1345 C CA . LEU A 1 178 ? -4.006 17.565 1.284 1.00 96.06 178 LEU A CA 1
ATOM 1346 C C . LEU A 1 178 ? -5.456 17.835 1.692 1.00 96.06 178 LEU A C 1
ATOM 1348 O O . LEU A 1 178 ? -6.242 18.259 0.847 1.00 96.06 178 LEU A O 1
ATOM 1352 N N . SER A 1 179 ? -5.796 17.692 2.978 1.00 96.00 179 SER A N 1
ATOM 1353 C CA . SER A 1 179 ? -7.159 17.925 3.470 1.00 96.00 179 SER A CA 1
ATOM 1354 C C . SER A 1 179 ? -7.639 19.375 3.329 1.00 96.00 179 SER A C 1
ATOM 1356 O O . SER A 1 179 ? -8.843 19.616 3.315 1.00 96.00 179 SER A O 1
ATOM 1358 N N . GLN A 1 180 ? -6.724 20.335 3.133 1.00 95.44 180 GLN A N 1
ATOM 1359 C CA . GLN A 1 180 ? -7.075 21.723 2.798 1.00 95.44 180 GLN A CA 1
ATOM 1360 C C . GLN A 1 180 ? -7.576 21.892 1.352 1.00 95.44 180 GLN A C 1
ATOM 1362 O O . GLN A 1 180 ? -8.192 22.904 1.032 1.00 95.44 180 GLN A O 1
ATOM 1367 N N . HIS A 1 181 ? -7.300 20.927 0.471 1.00 93.62 181 HIS A N 1
ATOM 1368 C CA . HIS A 1 181 ? -7.582 21.015 -0.967 1.00 93.62 181 HIS A CA 1
ATOM 1369 C C . HIS A 1 181 ? -8.578 19.955 -1.441 1.00 93.62 181 HIS A C 1
ATOM 1371 O O . HIS A 1 181 ? -9.282 20.158 -2.428 1.00 93.62 181 HIS A O 1
ATOM 1377 N N . LEU A 1 182 ? -8.636 18.811 -0.757 1.00 93.88 182 LEU A N 1
ATOM 1378 C CA . LEU A 1 182 ? -9.534 17.712 -1.080 1.00 93.88 182 LEU A CA 1
ATOM 1379 C C . LEU A 1 182 ? -10.076 17.049 0.184 1.00 93.88 182 LEU A C 1
ATOM 1381 O O . LEU A 1 182 ? -9.379 16.883 1.179 1.00 93.88 182 LEU A O 1
ATOM 1385 N N . ARG A 1 183 ? -11.325 16.591 0.118 1.00 95.00 183 ARG A N 1
ATOM 1386 C CA . ARG A 1 183 ? -11.896 15.742 1.163 1.00 95.00 183 ARG A CA 1
ATOM 1387 C C . ARG A 1 183 ? -11.206 14.378 1.149 1.00 95.00 183 ARG A C 1
ATOM 1389 O O . ARG A 1 183 ? -11.150 13.756 0.091 1.00 95.00 183 ARG A O 1
ATOM 1396 N N . LEU A 1 184 ? -10.735 13.911 2.302 1.00 96.56 184 LEU A N 1
ATOM 1397 C CA . LEU A 1 184 ? -10.185 12.567 2.501 1.00 96.56 184 LEU A CA 1
ATOM 1398 C C . LEU A 1 184 ? -11.194 11.724 3.291 1.00 96.56 184 LEU A C 1
ATOM 1400 O O . LEU A 1 184 ? -11.610 12.112 4.382 1.00 96.56 184 LEU A O 1
ATOM 1404 N N . ASP A 1 185 ? -11.611 10.608 2.708 1.00 95.44 185 ASP A N 1
ATOM 1405 C CA . ASP A 1 185 ? -12.622 9.689 3.224 1.00 95.44 185 ASP A CA 1
ATOM 1406 C C . ASP A 1 185 ? -11.980 8.347 3.627 1.00 95.44 185 ASP A C 1
ATOM 1408 O O . ASP A 1 185 ? -10.899 8.003 3.139 1.00 95.44 185 ASP A O 1
ATOM 1412 N N . PRO A 1 186 ? -12.622 7.564 4.514 1.00 95.38 186 PRO A N 1
ATOM 1413 C CA . PRO A 1 186 ? -12.120 6.246 4.890 1.00 95.38 186 PRO A CA 1
ATOM 1414 C C . PRO A 1 186 ? -11.926 5.338 3.673 1.00 95.38 186 PRO A C 1
ATOM 1416 O O . PRO A 1 186 ? -12.819 5.225 2.835 1.00 95.38 186 PRO A O 1
ATOM 1419 N N . GLY A 1 187 ? -10.778 4.666 3.600 1.00 95.25 187 GLY A N 1
ATOM 1420 C CA . GLY A 1 187 ? -10.407 3.816 2.468 1.00 95.25 187 GLY A CA 1
ATOM 1421 C C . GLY A 1 187 ? -9.768 4.566 1.295 1.00 95.25 187 GLY A C 1
ATOM 1422 O O . GLY A 1 187 ? -9.446 3.944 0.281 1.00 95.25 187 GLY A O 1
ATOM 1423 N N . ASP A 1 188 ? -9.551 5.877 1.406 1.00 97.44 188 ASP A N 1
ATOM 1424 C CA . ASP A 1 188 ? -8.626 6.567 0.512 1.00 97.44 188 ASP A CA 1
ATOM 1425 C C . ASP A 1 188 ? -7.180 6.188 0.818 1.00 97.44 188 ASP A C 1
ATOM 1427 O O . ASP A 1 188 ? -6.838 5.806 1.937 1.00 97.44 188 ASP A O 1
ATOM 1431 N N . VAL A 1 189 ? -6.313 6.343 -0.175 1.00 97.81 189 VAL A N 1
ATOM 1432 C CA . VAL A 1 189 ? -4.884 6.057 -0.056 1.00 97.81 189 VAL A CA 1
ATOM 1433 C C . VAL A 1 189 ? -4.099 7.309 -0.402 1.00 97.81 189 VAL A C 1
ATOM 1435 O O . VAL A 1 189 ? -4.350 7.932 -1.433 1.00 97.81 189 VAL A O 1
ATOM 1438 N N . VAL A 1 190 ? -3.131 7.668 0.434 1.00 97.56 190 VAL A N 1
ATOM 1439 C CA . VAL A 1 190 ? -2.155 8.720 0.143 1.00 97.56 190 VAL A CA 1
ATOM 1440 C C . VAL A 1 190 ? -0.781 8.076 0.060 1.00 97.56 190 VAL A C 1
ATOM 1442 O O . VAL A 1 190 ? -0.338 7.463 1.025 1.00 97.56 190 VAL A O 1
ATOM 1445 N N . ALA A 1 191 ? -0.107 8.214 -1.076 1.00 95.75 191 ALA A N 1
ATOM 1446 C CA . ALA A 1 191 ? 1.242 7.701 -1.289 1.00 95.75 191 ALA A CA 1
ATOM 1447 C C . ALA A 1 191 ? 2.197 8.842 -1.633 1.00 95.75 191 ALA A C 1
ATOM 1449 O O . ALA A 1 191 ? 1.806 9.818 -2.282 1.00 95.75 191 ALA A O 1
ATOM 1450 N N . ALA A 1 192 ? 3.437 8.734 -1.169 1.00 93.06 192 ALA A N 1
ATOM 1451 C CA . ALA A 1 192 ? 4.472 9.719 -1.434 1.00 93.06 192 ALA A CA 1
ATOM 1452 C C . ALA A 1 192 ? 5.842 9.048 -1.454 1.00 93.06 192 ALA A C 1
ATOM 1454 O O . ALA A 1 192 ? 6.124 8.170 -0.645 1.00 93.06 192 ALA A O 1
ATOM 1455 N N . GLY A 1 193 ? 6.705 9.493 -2.358 1.00 82.56 193 GLY A N 1
ATOM 1456 C CA . GLY A 1 193 ? 8.061 8.981 -2.473 1.00 82.56 193 GLY A CA 1
ATOM 1457 C C . GLY A 1 193 ? 8.908 9.843 -3.395 1.00 82.56 193 GLY A C 1
ATOM 1458 O O . GLY A 1 193 ? 8.388 10.550 -4.267 1.00 82.56 193 GLY A O 1
ATOM 1459 N N . HIS A 1 194 ? 10.218 9.785 -3.190 1.00 66.19 194 HIS A N 1
ATOM 1460 C CA . HIS A 1 194 ? 11.131 10.813 -3.675 1.00 66.19 194 HIS A CA 1
ATOM 1461 C C . HIS A 1 194 ? 11.526 10.650 -5.143 1.00 66.19 194 HIS A C 1
ATOM 1463 O O . HIS A 1 194 ? 11.540 11.647 -5.860 1.00 66.19 194 HIS A O 1
ATOM 1469 N N . GLU A 1 195 ? 11.782 9.433 -5.637 1.00 68.50 195 GLU A N 1
ATOM 1470 C CA . GLU A 1 195 ? 12.375 9.270 -6.972 1.00 68.50 195 GLU A CA 1
ATOM 1471 C C . GLU A 1 195 ? 11.834 8.056 -7.733 1.00 68.50 195 GLU A C 1
ATOM 1473 O O . GLU A 1 195 ? 11.522 7.017 -7.156 1.00 68.50 195 GLU A O 1
ATOM 1478 N N . LYS A 1 196 ? 11.703 8.205 -9.058 1.00 74.69 196 LYS A N 1
ATOM 1479 C CA . LYS A 1 196 ? 11.507 7.075 -9.971 1.00 74.69 196 LYS A CA 1
ATOM 1480 C C . LYS A 1 196 ? 12.871 6.482 -10.295 1.00 74.69 196 LYS A C 1
ATOM 1482 O O . LYS A 1 196 ? 13.769 7.213 -10.707 1.00 74.69 196 LYS A O 1
ATOM 1487 N N . VAL A 1 197 ? 12.994 5.164 -10.199 1.00 85.38 197 VAL A N 1
ATOM 1488 C CA . VAL A 1 197 ? 14.184 4.460 -10.678 1.00 85.38 197 VAL A CA 1
ATOM 1489 C C . VAL A 1 197 ? 14.206 4.529 -12.212 1.00 85.38 197 VAL A C 1
ATOM 1491 O O . VAL A 1 197 ? 13.196 4.197 -12.838 1.00 85.38 197 VAL A O 1
ATOM 1494 N N . PRO A 1 198 ? 15.319 4.935 -12.855 1.00 89.56 198 PRO A N 1
ATOM 1495 C CA . PRO A 1 198 ? 15.436 5.013 -14.313 1.00 89.56 198 PRO A CA 1
ATOM 1496 C C . PRO A 1 198 ? 15.645 3.621 -14.938 1.00 89.56 198 PRO A C 1
ATOM 1498 O O . PRO A 1 198 ? 16.564 3.399 -15.723 1.00 89.56 198 PRO A O 1
ATOM 1501 N N . LEU A 1 199 ? 14.792 2.669 -14.564 1.00 92.06 199 LEU A N 1
ATOM 1502 C CA . LEU A 1 199 ? 14.773 1.297 -15.046 1.00 92.06 199 LEU A CA 1
ATOM 1503 C C . LEU A 1 199 ? 13.367 0.978 -15.547 1.00 92.06 199 LEU A C 1
ATOM 1505 O O . LEU A 1 199 ? 12.381 1.241 -14.859 1.00 92.06 199 LEU A O 1
ATOM 1509 N N . LEU A 1 200 ? 13.281 0.406 -16.742 1.00 93.06 200 LEU A N 1
ATOM 1510 C CA . LEU A 1 200 ? 12.017 -0.024 -17.325 1.00 93.06 200 LEU A CA 1
ATOM 1511 C C . LEU A 1 200 ? 11.779 -1.507 -17.050 1.00 93.06 200 LEU A C 1
ATOM 1513 O O . LEU A 1 200 ? 12.725 -2.288 -16.989 1.00 93.06 200 LEU A O 1
ATOM 1517 N N . LEU A 1 201 ? 10.508 -1.876 -16.935 1.00 93.12 201 LEU A N 1
ATOM 1518 C CA . LEU A 1 201 ? 10.060 -3.259 -16.833 1.00 93.12 201 LEU A CA 1
ATOM 1519 C C . LEU A 1 201 ? 9.449 -3.690 -18.162 1.00 93.12 201 LEU A C 1
ATOM 1521 O O . LEU A 1 201 ? 8.723 -2.917 -18.790 1.00 93.12 201 LEU A O 1
ATOM 1525 N N . SER A 1 202 ? 9.722 -4.919 -18.575 1.00 92.69 202 SER A N 1
ATOM 1526 C CA . SER A 1 202 ? 9.163 -5.529 -19.781 1.00 92.69 202 SER A CA 1
ATOM 1527 C C . SER A 1 202 ? 8.333 -6.758 -19.424 1.00 92.69 202 SER A C 1
ATOM 1529 O O . SER A 1 202 ? 8.203 -7.131 -18.260 1.00 92.69 202 SER A O 1
ATOM 1531 N N . GLU A 1 203 ? 7.759 -7.409 -20.431 1.00 92.69 203 GLU A N 1
ATOM 1532 C CA . GLU A 1 203 ? 7.160 -8.729 -20.245 1.00 92.69 203 GLU A CA 1
ATOM 1533 C C . GLU A 1 203 ? 8.145 -9.693 -19.564 1.00 92.69 203 GLU A C 1
ATOM 1535 O O . GLU A 1 203 ? 9.326 -9.736 -19.912 1.00 92.69 203 GLU A O 1
ATOM 1540 N N . GLY A 1 204 ? 7.650 -10.448 -18.583 1.00 94.31 204 GLY A N 1
ATOM 1541 C CA . GLY A 1 204 ? 8.433 -11.402 -17.804 1.00 94.31 204 GLY A CA 1
ATOM 1542 C C . GLY A 1 204 ? 9.230 -10.785 -16.656 1.00 94.31 204 GLY A C 1
ATOM 1543 O O . GLY A 1 204 ? 9.649 -11.538 -15.782 1.00 94.31 204 GLY A O 1
ATOM 1544 N N . SER A 1 205 ? 9.398 -9.456 -16.611 1.00 96.44 205 SER A N 1
ATOM 1545 C CA . SER A 1 205 ? 10.074 -8.800 -15.490 1.00 96.44 205 SER A CA 1
ATOM 1546 C C . SER A 1 205 ? 9.331 -9.049 -14.179 1.00 96.44 205 SER A C 1
ATOM 1548 O O . SER A 1 205 ? 8.097 -8.997 -14.130 1.00 96.44 205 SER A O 1
ATOM 1550 N N . VAL A 1 206 ? 10.086 -9.266 -13.107 1.00 97.25 206 VAL A N 1
ATOM 1551 C CA . VAL A 1 206 ? 9.567 -9.400 -11.744 1.00 97.25 206 VAL A CA 1
ATOM 1552 C C . VAL A 1 206 ? 9.956 -8.160 -10.952 1.00 97.25 206 VAL A C 1
ATOM 1554 O O . VAL A 1 206 ? 11.143 -7.891 -10.770 1.00 97.25 206 VAL A O 1
ATOM 1557 N N . LEU A 1 207 ? 8.957 -7.401 -10.498 1.00 96.81 207 LEU A N 1
ATOM 1558 C CA . LEU A 1 207 ? 9.150 -6.305 -9.554 1.00 96.81 207 LEU A CA 1
ATOM 1559 C C . LEU A 1 207 ? 8.901 -6.816 -8.139 1.00 96.81 207 LEU A C 1
ATOM 1561 O O . LEU A 1 207 ? 7.773 -7.158 -7.782 1.00 96.81 207 LEU A O 1
ATOM 1565 N N . GLU 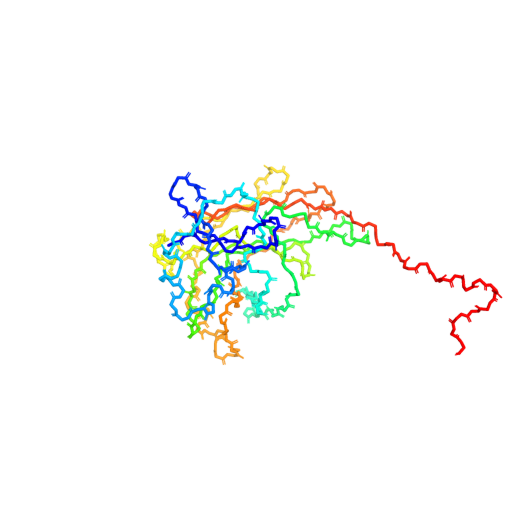A 1 208 ? 9.945 -6.798 -7.327 1.00 97.81 208 GLU A N 1
ATOM 1566 C CA . GLU A 1 208 ? 9.881 -7.121 -5.909 1.00 97.81 208 GLU A CA 1
ATOM 1567 C C . GLU A 1 208 ? 10.008 -5.829 -5.102 1.00 97.81 208 GLU A C 1
ATOM 1569 O O . GLU A 1 208 ? 10.816 -4.950 -5.417 1.00 97.81 208 GLU A O 1
ATOM 1574 N N . THR A 1 209 ? 9.202 -5.673 -4.057 1.00 96.44 209 THR A N 1
ATOM 1575 C CA . THR A 1 209 ? 9.350 -4.554 -3.121 1.00 96.44 209 THR A CA 1
ATOM 1576 C C . THR A 1 209 ? 9.091 -5.003 -1.703 1.00 96.44 209 THR A C 1
ATOM 1578 O O . THR A 1 209 ? 8.087 -5.645 -1.425 1.00 96.44 209 THR A O 1
ATOM 1581 N N . GLU A 1 210 ? 9.959 -4.583 -0.798 1.00 97.25 210 GLU A N 1
ATOM 1582 C CA . GLU A 1 210 ? 9.808 -4.745 0.633 1.00 97.25 210 GLU A CA 1
ATOM 1583 C C . GLU A 1 210 ? 9.802 -3.382 1.326 1.00 97.25 210 GLU A C 1
ATOM 1585 O O . GLU A 1 210 ? 10.577 -2.494 0.968 1.00 97.25 210 GLU A O 1
ATOM 1590 N N . ILE A 1 211 ? 8.934 -3.220 2.322 1.00 96.69 211 ILE A N 1
ATOM 1591 C CA . ILE A 1 211 ? 9.105 -2.200 3.357 1.00 96.69 211 ILE A CA 1
ATOM 1592 C C . ILE A 1 211 ? 9.138 -2.920 4.699 1.00 96.69 211 ILE A C 1
ATOM 1594 O O . ILE A 1 211 ? 8.206 -3.678 5.002 1.00 96.69 211 ILE A O 1
ATOM 1598 N N . ASP A 1 212 ? 10.184 -2.657 5.486 1.00 92.00 212 ASP A N 1
ATOM 1599 C CA . ASP A 1 212 ? 10.367 -3.212 6.830 1.00 92.00 212 ASP A CA 1
ATOM 1600 C C . ASP A 1 212 ? 9.076 -3.061 7.655 1.00 92.00 212 ASP A C 1
ATOM 1602 O O . ASP A 1 212 ? 8.367 -2.058 7.544 1.00 92.00 212 ASP A O 1
ATOM 1606 N N . GLU A 1 213 ? 8.740 -4.071 8.463 1.00 94.88 213 GLU A N 1
ATOM 1607 C CA . GLU A 1 213 ? 7.512 -4.162 9.281 1.00 94.88 213 GLU A CA 1
ATOM 1608 C C . GLU A 1 213 ? 6.181 -4.256 8.494 1.00 94.88 213 GLU A C 1
ATOM 1610 O O . GLU A 1 213 ? 5.215 -4.888 8.947 1.00 94.88 213 GLU A O 1
ATOM 1615 N N . ILE A 1 214 ? 6.106 -3.731 7.267 1.00 96.50 214 ILE A N 1
ATOM 1616 C CA . ILE A 1 214 ? 4.897 -3.759 6.429 1.00 96.50 214 ILE A CA 1
ATOM 1617 C C . ILE A 1 214 ? 4.801 -5.066 5.643 1.00 96.50 214 ILE A C 1
ATOM 1619 O O . ILE A 1 214 ? 3.799 -5.786 5.752 1.00 96.50 214 ILE A O 1
ATOM 1623 N N . GLY A 1 215 ? 5.846 -5.427 4.905 1.00 95.56 215 GLY A N 1
ATOM 1624 C CA . GLY A 1 215 ? 5.940 -6.690 4.178 1.00 95.56 215 GLY A CA 1
ATOM 1625 C C . GLY A 1 215 ? 6.369 -6.525 2.726 1.00 95.56 215 GLY A C 1
ATOM 1626 O O . GLY A 1 215 ? 7.055 -5.574 2.374 1.00 95.56 215 GLY A O 1
ATOM 1627 N N . PHE A 1 216 ? 5.955 -7.479 1.895 1.00 95.62 216 PHE A N 1
ATOM 1628 C CA . PHE A 1 216 ? 6.536 -7.726 0.581 1.00 95.62 216 PHE A CA 1
ATOM 1629 C C . PHE A 1 216 ? 5.495 -7.801 -0.549 1.00 95.62 216 PHE A C 1
ATOM 1631 O O . PHE A 1 216 ? 4.408 -8.363 -0.368 1.00 95.62 216 PHE A O 1
ATOM 1638 N N . HIS A 1 217 ? 5.854 -7.254 -1.711 1.00 95.44 217 HIS A N 1
ATOM 1639 C CA . HIS A 1 217 ? 5.206 -7.410 -3.018 1.00 95.44 217 HIS A CA 1
ATOM 1640 C C . HIS A 1 217 ? 6.136 -8.162 -3.966 1.00 95.44 217 HIS A C 1
ATOM 1642 O O . HIS A 1 217 ? 7.337 -7.916 -3.972 1.00 95.44 217 HIS A O 1
ATOM 1648 N N . GLU A 1 218 ? 5.548 -8.984 -4.826 1.00 96.81 218 GLU A N 1
ATOM 1649 C CA . GLU A 1 218 ? 6.191 -9.638 -5.965 1.00 96.81 218 GLU A CA 1
ATOM 1650 C C . GLU A 1 218 ? 5.211 -9.629 -7.136 1.00 96.81 218 GLU A C 1
ATOM 1652 O O . GLU A 1 218 ? 4.289 -10.438 -7.214 1.00 96.81 218 GLU A O 1
ATOM 1657 N N . ASN A 1 219 ? 5.376 -8.681 -8.048 1.00 95.94 219 ASN A N 1
ATOM 1658 C CA . ASN A 1 219 ? 4.492 -8.518 -9.191 1.00 95.94 219 ASN A CA 1
ATOM 1659 C C . ASN A 1 219 ? 5.222 -8.921 -10.478 1.00 95.94 219 ASN A C 1
ATOM 1661 O O . ASN A 1 219 ? 6.179 -8.268 -10.892 1.00 95.94 219 ASN A O 1
ATOM 1665 N N . VAL A 1 220 ? 4.737 -9.974 -11.143 1.00 95.50 220 VAL A N 1
ATOM 1666 C CA . VAL A 1 220 ? 5.244 -10.405 -12.457 1.00 95.50 220 VAL A CA 1
ATOM 1667 C C . VAL A 1 220 ? 4.519 -9.649 -13.564 1.00 95.50 220 VAL A C 1
ATOM 1669 O O . VAL A 1 220 ? 3.286 -9.619 -13.590 1.00 95.50 220 VAL A O 1
ATOM 1672 N N . LEU A 1 221 ? 5.260 -9.082 -14.512 1.00 93.12 221 LEU A N 1
ATOM 1673 C CA . LEU A 1 221 ? 4.674 -8.414 -15.667 1.00 93.12 221 LEU A CA 1
ATOM 1674 C C . LEU A 1 221 ? 4.315 -9.429 -16.748 1.00 93.12 221 LEU A C 1
ATOM 1676 O O . LEU A 1 221 ? 5.153 -10.207 -17.205 1.00 93.12 221 LEU A O 1
ATOM 1680 N N . LYS A 1 222 ? 3.059 -9.401 -17.190 1.00 90.56 222 LYS A N 1
ATOM 1681 C CA . LYS A 1 222 ? 2.547 -10.261 -18.258 1.00 90.56 222 LYS A CA 1
ATOM 1682 C C . LYS A 1 222 ? 1.975 -9.406 -19.372 1.00 90.56 222 LYS A C 1
ATOM 1684 O O . LYS A 1 222 ? 1.143 -8.541 -19.112 1.00 90.56 222 LYS A O 1
ATOM 1689 N N . ARG A 1 223 ? 2.383 -9.662 -20.613 1.00 84.44 223 ARG A N 1
ATOM 1690 C CA . ARG A 1 223 ? 1.672 -9.117 -21.770 1.00 84.44 223 ARG A CA 1
ATOM 1691 C C . ARG A 1 223 ? 0.394 -9.927 -21.971 1.00 84.44 223 ARG A C 1
ATOM 1693 O O . ARG A 1 223 ? 0.390 -11.139 -21.752 1.00 84.44 223 ARG A O 1
ATOM 1700 N N . VAL A 1 224 ? -0.694 -9.264 -22.342 1.00 73.38 224 VAL A N 1
ATOM 1701 C CA . VAL A 1 224 ? -1.918 -9.952 -22.763 1.00 73.38 224 VAL A CA 1
ATOM 1702 C C . VAL A 1 224 ? -2.297 -9.487 -24.148 1.00 73.38 224 VAL A C 1
ATOM 1704 O O . VAL A 1 224 ? -2.421 -8.282 -24.352 1.00 73.38 224 VAL A O 1
ATOM 1707 N N . GLU A 1 225 ? -2.554 -10.453 -25.035 1.00 64.38 225 GLU A N 1
ATOM 1708 C CA . GLU A 1 225 ? -3.093 -10.164 -26.358 1.00 64.38 225 GLU A CA 1
ATOM 1709 C C . GLU A 1 225 ? -4.440 -9.441 -26.228 1.00 64.38 225 GLU A C 1
ATOM 1711 O O . GLU A 1 225 ? -5.458 -10.005 -25.815 1.00 64.38 225 GLU A O 1
ATOM 1716 N N . TRP A 1 226 ? -4.442 -8.165 -26.586 1.00 58.06 226 TRP A N 1
ATOM 1717 C CA . TRP A 1 226 ? -5.613 -7.366 -26.860 1.00 58.06 226 TRP A CA 1
ATOM 1718 C C . TRP A 1 226 ? -6.230 -7.893 -28.151 1.00 58.06 226 TRP A C 1
ATOM 1720 O O . TRP A 1 226 ? -5.950 -7.441 -29.264 1.00 58.06 226 TRP A O 1
ATOM 1730 N N . VAL A 1 227 ? -7.120 -8.873 -27.998 1.00 58.06 227 VAL A N 1
ATOM 1731 C CA . VAL A 1 227 ? -7.982 -9.309 -29.092 1.00 58.06 227 VAL A CA 1
ATOM 1732 C C . VAL A 1 227 ? -8.914 -8.148 -29.414 1.00 58.06 227 VAL A C 1
ATOM 1734 O O . VAL A 1 227 ? -9.971 -7.979 -28.806 1.00 58.06 227 VAL A O 1
ATOM 1737 N N . SER A 1 228 ? -8.502 -7.324 -30.379 1.00 52.81 228 SER A N 1
ATOM 1738 C CA . SER A 1 228 ? -9.376 -6.336 -30.999 1.00 52.81 228 SER A CA 1
ATOM 1739 C C . SER A 1 228 ? -10.661 -7.063 -31.390 1.00 52.81 228 SER A C 1
ATOM 1741 O O . SER A 1 228 ? -10.560 -8.091 -32.075 1.00 52.81 228 SER A O 1
ATOM 1743 N N . PRO A 1 229 ? -11.859 -6.600 -30.978 1.00 49.34 229 PRO A N 1
ATOM 1744 C CA . PRO A 1 229 ? -13.085 -7.195 -31.473 1.00 49.34 229 PRO A CA 1
ATOM 1745 C C . PRO A 1 229 ? -13.001 -7.114 -32.990 1.00 49.34 229 PRO A C 1
ATOM 1747 O O . PRO A 1 229 ? -12.947 -6.025 -33.565 1.00 49.34 229 PRO A O 1
ATOM 1750 N N . SER A 1 230 ? -12.887 -8.274 -33.640 1.00 52.34 230 SER A N 1
ATOM 1751 C CA . SER A 1 230 ? -12.867 -8.327 -35.093 1.00 52.34 230 SER A CA 1
ATOM 1752 C C . SER A 1 230 ? -14.116 -7.573 -35.535 1.00 52.34 230 SER A C 1
ATOM 1754 O O . SER A 1 230 ? -15.179 -7.875 -34.981 1.00 52.34 230 SER A O 1
ATOM 1756 N N . PRO A 1 231 ? -14.042 -6.596 -36.459 1.00 53.78 231 PRO A N 1
ATOM 1757 C CA . PRO A 1 231 ? -15.248 -5.965 -36.963 1.00 53.78 231 PRO A CA 1
ATOM 1758 C C . PRO A 1 231 ? -16.107 -7.106 -37.485 1.00 53.78 231 PRO A C 1
ATOM 1760 O O . PRO A 1 231 ? -15.724 -7.796 -38.436 1.00 53.78 231 PRO A O 1
ATOM 1763 N N . GLY A 1 232 ? -17.186 -7.401 -36.758 1.00 46.91 232 GLY A N 1
ATOM 1764 C CA . GLY A 1 232 ? -17.983 -8.580 -37.013 1.00 46.91 232 GLY A CA 1
ATOM 1765 C C . GLY A 1 232 ? -18.408 -8.501 -38.464 1.00 46.91 232 GLY A C 1
ATOM 1766 O O . GLY A 1 232 ? -19.117 -7.574 -38.854 1.00 46.91 232 GLY A O 1
ATOM 1767 N N . ARG A 1 233 ? -17.957 -9.444 -39.299 1.00 46.25 233 ARG A N 1
ATOM 1768 C CA . ARG A 1 233 ? -18.618 -9.648 -40.582 1.00 46.25 233 ARG A CA 1
ATOM 1769 C C . ARG A 1 233 ? -20.019 -10.115 -40.231 1.00 46.25 233 ARG A C 1
ATOM 1771 O O . ARG A 1 233 ? -20.230 -11.285 -39.923 1.00 46.25 233 ARG A O 1
ATOM 1778 N N . CYS A 1 234 ? -20.959 -9.177 -40.254 1.00 45.97 234 CYS A N 1
ATOM 1779 C CA . CYS A 1 234 ? -22.380 -9.451 -40.259 1.00 45.97 234 CYS A CA 1
ATOM 1780 C C . CYS A 1 234 ? -22.590 -10.510 -41.372 1.00 45.97 234 CYS A C 1
ATOM 1782 O O . CYS A 1 234 ? -22.245 -10.269 -42.537 1.00 45.97 234 CYS A O 1
ATOM 1784 N N . ARG A 1 235 ? -23.002 -11.741 -41.009 1.00 43.84 235 ARG A N 1
ATOM 1785 C CA . ARG A 1 235 ? -23.259 -12.829 -41.976 1.00 43.84 235 ARG A CA 1
ATOM 1786 C C . ARG A 1 235 ? -24.262 -12.285 -42.998 1.00 43.84 235 ARG A C 1
ATOM 1788 O O . ARG A 1 235 ? -25.418 -12.079 -42.654 1.00 43.84 235 ARG A O 1
ATOM 1795 N N . GLY A 1 236 ? -23.804 -11.996 -44.218 1.00 55.09 236 GLY A N 1
ATOM 1796 C CA . GLY A 1 236 ? -24.632 -11.375 -45.261 1.00 55.09 236 GLY A CA 1
ATOM 1797 C C . GLY A 1 236 ? -24.033 -10.170 -45.995 1.00 55.09 236 GLY A C 1
ATOM 1798 O O . GLY A 1 236 ? -24.711 -9.609 -46.847 1.00 55.09 236 GLY A O 1
ATOM 1799 N N . GLY A 1 237 ? -22.789 -9.761 -45.722 1.00 45.28 237 GLY A N 1
ATOM 1800 C CA . GLY A 1 237 ? -22.050 -8.863 -46.628 1.00 45.28 237 GLY A CA 1
ATOM 1801 C C . GLY A 1 237 ? -22.484 -7.390 -46.647 1.00 45.28 237 GLY A C 1
ATOM 1802 O O . GLY A 1 237 ? -22.091 -6.669 -47.559 1.00 45.28 237 GLY A O 1
ATOM 1803 N N . ARG A 1 238 ? -23.236 -6.910 -45.651 1.00 45.16 238 ARG A N 1
ATOM 1804 C CA . ARG A 1 238 ? -23.474 -5.468 -45.450 1.00 45.16 238 ARG A CA 1
ATOM 1805 C C . ARG A 1 238 ? -22.641 -4.951 -44.280 1.00 45.16 238 ARG A C 1
ATOM 1807 O O . ARG A 1 238 ? -22.544 -5.625 -43.255 1.00 45.16 238 ARG A O 1
ATOM 1814 N N . ARG A 1 239 ? -21.997 -3.789 -44.463 1.00 37.66 239 ARG A N 1
ATOM 1815 C CA . ARG A 1 239 ? -21.283 -3.094 -43.383 1.00 37.66 239 ARG A CA 1
ATOM 1816 C C . ARG A 1 239 ? -22.309 -2.696 -42.329 1.00 37.66 239 ARG A C 1
ATOM 1818 O O . ARG A 1 239 ? -23.396 -2.240 -42.658 1.00 37.66 239 ARG A O 1
ATOM 1825 N N . CYS A 1 240 ? -21.964 -2.935 -41.075 1.00 40.28 240 CYS A N 1
ATOM 1826 C CA . CYS A 1 240 ? -22.765 -2.514 -39.946 1.00 40.28 240 CYS A CA 1
ATOM 1827 C C . CYS A 1 240 ? -22.352 -1.056 -39.634 1.00 40.28 240 CYS A C 1
ATOM 1829 O O . CYS A 1 240 ? -21.200 -0.820 -39.275 1.00 40.28 240 CYS A O 1
ATOM 1831 N N . GLY A 1 241 ? -23.264 -0.105 -39.875 1.00 52.81 241 GLY A N 1
ATOM 1832 C CA . GLY A 1 241 ? -23.045 1.345 -39.756 1.00 52.81 241 GLY A CA 1
ATOM 1833 C C . GLY A 1 241 ? -23.140 2.080 -41.098 1.00 52.81 241 GLY A C 1
ATOM 1834 O O . GLY A 1 241 ? -22.109 2.458 -41.651 1.00 52.81 241 GLY A O 1
ATOM 1835 N N . ASP A 1 242 ? -24.368 2.236 -41.598 1.00 40.16 242 ASP A N 1
ATOM 1836 C CA . ASP A 1 242 ? -24.767 3.401 -42.403 1.00 40.16 242 ASP A CA 1
ATOM 1837 C C . ASP A 1 242 ? -25.341 4.457 -41.445 1.00 40.16 242 ASP A C 1
ATOM 1839 O O . ASP A 1 242 ? -26.014 4.036 -40.468 1.00 40.16 242 ASP A O 1
#

Radius of gyration: 19.48 Å; Cα contacts (8 Å, |Δi|>4): 585; chains: 1; bounding box: 44×44×65 Å

Mean predicted aligned error: 6.47 Å

InterPro domains:
  IPR011234 Fumarylacetoacetase-like, C-terminal [PF01557] (128-220)
  IPR036663 Fumarylacetoacetase-like, C-terminal domain superfamily [G3DSA:3.90.850.10] (66-128)
  IPR036663 Fumarylacetoacetase-like, C-terminal domain superfamily [G3DSA:3.90.850.10] (129-224)
  IPR036663 Fumarylacetoacetase-like, C-terminal domain superfamily [SSF56529] (76-220)
  IPR051121 Fumarylacetoacetate hydrolase [PTHR42796] (131-220)

Organism: NCBI:txid715471

Nearest PDB structures (foldseek):
  4pfz-assembly1_B  TM=7.319E-01  e=6.833E-13  Mycolicibacterium smegmatis MC2 155
  3qdf-assembly1_A  TM=7.437E-01  e=1.181E-12  Mycobacterium marinum M
  3rr6-assembly1_A  TM=7.595E-01  e=3.940E-12  Mycobacteroides abscessus ATCC 19977
  6jvv-assembly1_B  TM=7.748E-01  e=3.520E-11  Sphingobium sp. SYK-6
  6jvv-assembly1_A  TM=7.695E-01  e=4.629E-11  Sphingobium sp. SYK-6

pLDDT: mean 89.0, std 12.94, range [37.66, 98.44]

Secondary structure (DSSP, 8-state):
-EEEEEEETTEEEEEEEPTTS-EEE-SSSSHHHHHHSTTHHHHHH---EE-S---B--S-SS-S-EEEEETTTTEEEEE--S--B-TTPPEEEPTT-SEEE-EEEEEEEE-GGG-EEEEEEEEEEETTEEEEEEEEEPGGGSTTTTS---EEEEEETTEEEEEEESTT--HHHHHHHHHTTS---TT-EEEE-S---S-EEETT-EEEEEETTTEEEEEEEEE-----------TTS--S--

Sequence (242 aa):
MKLTTIRTRGGTRAARAEGDGTLVELPYPDVGALLLDPQWPVAAGQRVHEAMFCDRAPLLTRPGKVVRVDLGRRSFHVTRPESLAGPRDAIVLPDESVATTWKTEPAVVIGRLGTIAGFSILNEVTVGWLSLGPALVTPDELPGGLLPRLTLHSFVDGRPVQKTDTGDLDFVALVHRLSQHLRLDPGDVVAAGHEKVPLLLSEGSVLETEIDEIGFHENVLKRVEWVSPSPGRCRGGRRCGD

Foldseek 3Di:
DKKFWAQDPVAIFIWDADPVRWTFTFPGRAVLRLLVDPPSVVSNVDGDGTDPGPHTFFRDQQFAWEWEAAPVVRDIDIDRANGAGELAEADEDEQVDQWAFKDKWKKFFAGPPLDTQFIWIWIDQHVRHIGIARIGDAQVQADVRQQHWKWKWKDKPNHTQDIDICNVPNVVVVSVVVVVPDPHYGRYMYTYDHDTGPDIGGQQMWMWMDIPPGGIGTYHYHYDDPPDPDLDPPVPPDRDDD

Solvent-accessible surface area (backbone atoms only — not comparable to full-atom values): 13038 Å² total; per-residue (Å²): 92,39,34,25,11,25,44,52,99,90,47,52,26,12,26,34,52,44,98,88,69,50,44,33,32,38,103,30,58,18,40,37,62,36,47,68,41,95,56,31,73,62,56,65,66,51,83,76,44,73,50,93,50,88,50,54,36,20,24,36,64,70,44,56,41,40,38,41,38,39,72,90,75,75,45,70,49,80,43,68,53,85,58,52,34,18,25,65,35,68,44,76,37,58,64,89,55,74,59,34,58,42,39,73,24,54,24,35,33,28,15,64,96,57,36,77,51,20,36,29,38,35,38,36,50,40,98,82,46,39,28,31,22,48,20,40,32,22,35,90,69,39,67,63,35,80,57,37,66,37,49,37,40,30,26,50,73,85,39,82,74,46,77,48,68,37,69,86,57,56,56,60,62,46,53,55,58,47,53,77,77,41,92,63,49,53,35,17,34,44,29,47,53,89,72,67,60,99,54,72,45,36,70,72,34,33,44,35,38,38,32,62,98,50,45,56,32,45,30,39,28,38,66,46,87,73,76,67,80,68,82,74,77,50,92,82,83,54,82,90,81,128